Protein AF-A0A6C0FUI4-F1 (afdb_monomer_lite)

Organism: NCBI:txid2704462

InterPro domains:
  IPR002716 PIN domain [PF13638] (135-255)
  IPR029060 PIN-like domain superfamily [SSF88723] (135-255)

Foldseek 3Di:
DDPVVLLVLLVVLLVLLVVLVVVLVVDDQFDQQDQPPPDDPVSNVVSVVCNVVVPTDGDPSSVVSNVSSVVSNVVSCCSNVDDPPDPPPCPPQDPVNVVVVVVVVVVVVVVVVVVVVVPDDQDDCVVPLQAAEEEALVCQLVCLVNLVSCLVRHQYEYEPLSLVVLVVQCPPPVRVVSSVSNVVSVVVCVVVVRYDYFFADPVLCVVLVQDPVDSLSRRLRRQLVVCVVVVTAYEYEDQDPVSVVSNVSSVHHYDYDDD

Structure (mmCIF, N/CA/C/O backbone):
data_AF-A0A6C0FUI4-F1
#
_entry.id   AF-A0A6C0FUI4-F1
#
loop_
_atom_site.group_PDB
_atom_site.id
_atom_site.type_symbol
_atom_site.label_atom_id
_atom_site.label_alt_id
_atom_site.label_comp_id
_atom_site.label_asym_id
_atom_site.label_entity_id
_atom_site.label_seq_id
_atom_site.pdbx_PDB_ins_code
_atom_site.Cartn_x
_atom_site.Cartn_y
_atom_site.Cartn_z
_atom_site.occupancy
_atom_site.B_iso_or_equiv
_atom_site.auth_seq_id
_atom_site.auth_comp_id
_atom_site.auth_asym_id
_atom_site.auth_atom_id
_atom_site.pdbx_PDB_model_num
ATOM 1 N N . MET A 1 1 ? 30.705 20.900 -33.217 1.00 61.59 1 MET A N 1
ATOM 2 C CA . MET A 1 1 ? 30.209 20.271 -34.461 1.00 61.59 1 MET A CA 1
ATOM 3 C C . MET A 1 1 ? 29.232 21.215 -35.165 1.00 61.59 1 MET A C 1
ATOM 5 O O . MET A 1 1 ? 28.241 21.610 -34.552 1.00 61.59 1 MET A O 1
ATOM 9 N N . GLY A 1 2 ? 29.547 21.661 -36.386 1.00 86.62 2 GLY A N 1
ATOM 10 C CA . GLY A 1 2 ? 28.675 22.544 -37.176 1.00 86.62 2 GLY A CA 1
ATOM 11 C C . GLY A 1 2 ? 27.401 21.830 -37.647 1.00 86.62 2 GLY A C 1
ATOM 12 O O . GLY A 1 2 ? 27.387 20.605 -37.758 1.00 86.62 2 GLY A O 1
ATOM 13 N N . LYS A 1 3 ? 26.326 22.584 -37.926 1.00 86.50 3 LYS A N 1
ATOM 14 C CA . LYS A 1 3 ? 25.031 22.041 -38.395 1.00 86.50 3 LYS A CA 1
ATOM 15 C C . LYS A 1 3 ? 25.204 21.151 -39.636 1.00 86.50 3 LYS A C 1
ATOM 17 O O . LYS A 1 3 ? 24.589 20.095 -39.701 1.00 86.50 3 LYS A O 1
ATOM 22 N N . LEU A 1 4 ? 26.095 21.544 -40.549 1.00 89.62 4 LEU A N 1
ATOM 23 C CA . LEU A 1 4 ? 26.442 20.788 -41.757 1.00 89.62 4 LEU A CA 1
ATOM 24 C C . LEU A 1 4 ? 27.072 19.426 -41.442 1.00 89.62 4 LEU A C 1
ATOM 26 O O . LEU A 1 4 ? 26.593 18.417 -41.942 1.00 89.62 4 LEU A O 1
ATOM 30 N N . ILE A 1 5 ? 28.067 19.376 -40.549 1.00 91.44 5 ILE A N 1
ATOM 31 C CA . ILE A 1 5 ? 28.734 18.122 -40.149 1.00 91.44 5 ILE A CA 1
ATOM 32 C C . ILE A 1 5 ? 27.725 17.146 -39.536 1.00 91.44 5 ILE A C 1
ATOM 34 O O . ILE A 1 5 ? 27.749 15.955 -39.822 1.00 91.44 5 ILE A O 1
ATOM 38 N N . ARG A 1 6 ? 26.801 17.655 -38.716 1.00 89.38 6 ARG A N 1
ATOM 39 C CA . ARG A 1 6 ? 25.772 16.831 -38.077 1.00 89.38 6 ARG A CA 1
ATOM 40 C C . ARG A 1 6 ? 24.780 16.254 -39.086 1.00 89.38 6 ARG A C 1
ATOM 42 O O . ARG A 1 6 ? 24.420 15.089 -38.981 1.00 89.38 6 ARG A O 1
ATOM 49 N N . VAL A 1 7 ? 24.329 17.067 -40.042 1.00 91.12 7 VAL A N 1
ATOM 50 C CA . VAL A 1 7 ? 23.434 16.605 -41.112 1.00 91.12 7 VAL A CA 1
ATOM 51 C C . VAL A 1 7 ? 24.148 15.572 -41.982 1.00 91.12 7 VAL A C 1
ATOM 53 O O . VAL A 1 7 ? 23.585 14.510 -42.218 1.00 91.12 7 VAL A O 1
ATOM 56 N N . ALA A 1 8 ? 25.402 15.827 -42.368 1.00 93.44 8 ALA A N 1
ATOM 57 C CA . ALA A 1 8 ? 26.211 14.876 -43.126 1.00 93.44 8 ALA A CA 1
ATOM 58 C C . ALA A 1 8 ? 26.371 13.540 -42.380 1.00 93.44 8 ALA A C 1
ATOM 60 O O . ALA A 1 8 ? 26.095 12.488 -42.947 1.00 93.44 8 ALA A O 1
ATOM 61 N N . L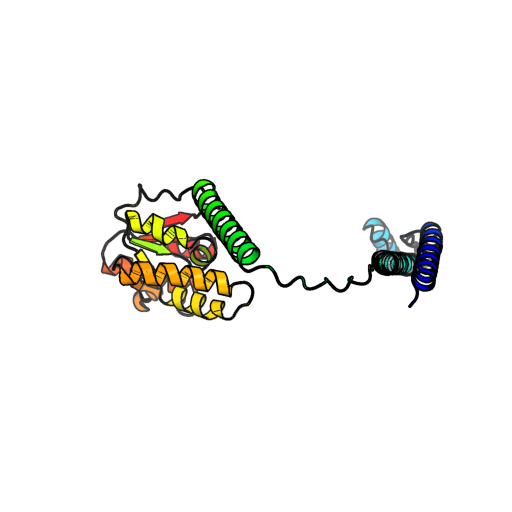EU A 1 9 ? 26.713 13.572 -41.086 1.00 93.88 9 LEU A N 1
ATOM 62 C CA . LEU A 1 9 ? 26.825 12.367 -40.259 1.00 93.88 9 LEU A CA 1
ATOM 63 C C . LEU A 1 9 ? 25.490 11.612 -40.147 1.00 93.88 9 LEU A C 1
ATOM 65 O O . LEU A 1 9 ? 25.457 10.391 -40.283 1.00 93.88 9 LEU A O 1
ATOM 69 N N . GLY A 1 10 ? 24.384 12.331 -39.936 1.00 91.88 10 GLY A N 1
ATOM 70 C CA . GLY A 1 10 ? 23.047 11.739 -39.875 1.00 91.88 10 GLY A CA 1
ATOM 71 C C . GLY A 1 10 ? 22.654 11.035 -41.177 1.00 91.88 10 GLY A C 1
ATOM 72 O O . GLY A 1 10 ? 22.111 9.931 -41.127 1.00 91.88 10 GLY A O 1
ATOM 73 N N . LEU A 1 11 ? 22.979 11.632 -42.329 1.00 94.38 11 LEU A N 1
ATOM 74 C CA . LEU A 1 11 ? 22.738 11.043 -43.650 1.00 94.38 11 LEU A CA 1
ATOM 75 C C . LEU A 1 11 ? 23.612 9.810 -43.909 1.00 94.38 11 LEU A C 1
ATOM 77 O O . LEU A 1 11 ? 23.109 8.820 -44.430 1.00 94.38 11 LEU A O 1
ATOM 81 N N . VAL A 1 12 ? 24.884 9.824 -43.495 1.00 96.19 12 VAL A N 1
ATOM 82 C CA . VAL A 1 12 ? 25.773 8.651 -43.602 1.00 96.19 12 VAL A CA 1
ATOM 83 C C . VAL A 1 12 ? 25.235 7.474 -42.784 1.00 96.19 12 VAL A C 1
ATOM 85 O O . VAL A 1 12 ? 25.187 6.349 -43.278 1.00 96.19 12 VAL A O 1
ATOM 88 N N . LEU A 1 13 ? 24.769 7.724 -41.556 1.00 93.38 13 LEU A N 1
ATOM 89 C CA . LEU A 1 13 ? 24.158 6.690 -40.714 1.00 93.38 13 LEU A CA 1
ATOM 90 C C . LEU A 1 13 ? 22.846 6.160 -41.307 1.00 93.38 13 LEU A C 1
ATOM 92 O O . LEU A 1 13 ? 22.592 4.957 -41.264 1.00 93.38 13 LEU A O 1
ATOM 96 N N . LEU A 1 14 ? 22.035 7.040 -41.902 1.00 92.25 14 LEU A N 1
ATOM 97 C CA . LEU A 1 14 ? 20.801 6.646 -42.580 1.00 92.25 14 LEU A CA 1
ATOM 98 C C . LEU A 1 14 ? 21.092 5.767 -43.805 1.00 92.25 14 LEU A C 1
ATOM 100 O O . LEU A 1 14 ? 20.434 4.748 -44.005 1.00 92.25 14 LEU A O 1
ATOM 104 N N . TYR A 1 15 ? 22.117 6.116 -44.585 1.00 95.19 15 TYR A N 1
ATOM 105 C CA . TYR A 1 15 ? 22.582 5.307 -45.708 1.00 95.19 15 TYR A CA 1
ATOM 106 C C . TYR A 1 15 ? 23.078 3.929 -45.245 1.00 95.19 15 TYR A C 1
ATOM 108 O O . TYR A 1 15 ? 22.672 2.907 -45.795 1.00 95.19 15 TYR A O 1
ATOM 116 N N . ALA A 1 16 ? 23.886 3.877 -44.180 1.00 91.94 16 ALA A N 1
ATOM 117 C CA . ALA A 1 16 ? 24.350 2.618 -43.598 1.00 91.94 16 ALA A CA 1
ATOM 118 C C . ALA A 1 16 ? 23.188 1.739 -43.097 1.00 91.94 16 ALA A C 1
ATOM 120 O O . ALA A 1 16 ? 23.212 0.521 -43.294 1.00 91.94 16 ALA A O 1
ATOM 121 N N . CYS A 1 17 ? 22.158 2.345 -42.496 1.00 93.38 17 CYS A N 1
ATOM 122 C CA . CYS A 1 17 ? 20.920 1.662 -42.122 1.00 93.38 17 CYS A CA 1
ATOM 123 C C . CYS A 1 17 ? 20.241 1.032 -43.349 1.00 93.38 17 CYS A C 1
ATOM 125 O O . CYS A 1 17 ? 20.005 -0.177 -43.361 1.00 93.38 17 CYS A O 1
ATOM 127 N N . ALA A 1 18 ? 20.016 1.816 -44.409 1.00 94.19 18 ALA A N 1
ATOM 128 C CA . ALA A 1 18 ? 19.358 1.350 -45.629 1.00 94.19 18 ALA A CA 1
ATOM 129 C C . ALA A 1 18 ? 20.120 0.200 -46.313 1.00 94.19 18 ALA A C 1
ATOM 131 O O . ALA A 1 18 ? 19.515 -0.803 -46.689 1.00 94.19 18 ALA A O 1
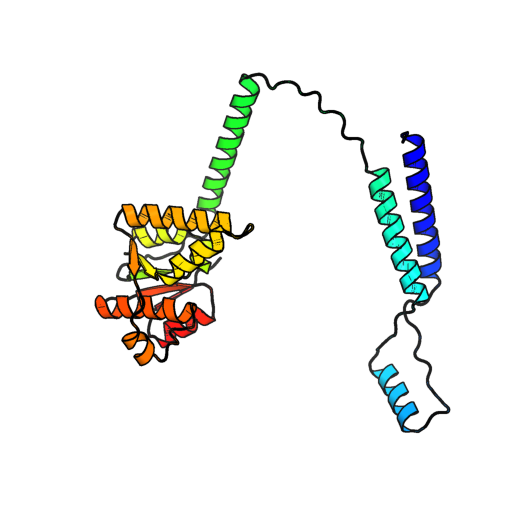ATOM 132 N N . VAL A 1 19 ? 21.450 0.296 -46.421 1.00 95.69 19 VAL A N 1
ATOM 133 C CA . VAL A 1 19 ? 22.281 -0.762 -47.021 1.00 95.69 19 VAL A CA 1
ATOM 134 C C . VAL A 1 19 ? 22.196 -2.062 -46.219 1.00 95.69 19 VAL A C 1
ATOM 136 O O . VAL A 1 19 ? 22.018 -3.130 -46.804 1.00 95.69 19 VAL A O 1
ATOM 139 N N . ASN A 1 20 ? 22.288 -1.999 -44.886 1.00 91.00 20 ASN A N 1
ATOM 140 C CA . ASN A 1 20 ? 22.200 -3.202 -44.052 1.00 91.00 20 ASN A CA 1
ATOM 141 C C . ASN A 1 20 ? 20.787 -3.799 -44.043 1.00 91.00 20 ASN A C 1
ATOM 143 O O . ASN A 1 20 ? 20.658 -5.021 -44.056 1.00 91.00 20 ASN A O 1
ATOM 147 N N . ALA A 1 21 ? 19.742 -2.969 -44.098 1.00 91.00 21 ALA A N 1
ATOM 148 C CA . ALA A 1 21 ? 18.363 -3.431 -44.230 1.00 91.00 21 ALA A CA 1
ATOM 149 C C . ALA A 1 21 ? 18.131 -4.153 -45.569 1.00 91.00 21 ALA A C 1
ATOM 151 O O . ALA A 1 21 ? 17.574 -5.249 -45.586 1.00 91.00 21 ALA A O 1
ATOM 152 N N . LEU A 1 22 ? 18.630 -3.599 -46.681 1.00 94.25 22 LEU A N 1
ATOM 153 C CA . LEU A 1 22 ? 18.564 -4.245 -47.998 1.00 94.25 22 LEU A CA 1
ATOM 154 C C . LEU A 1 22 ? 19.359 -5.556 -48.042 1.00 94.25 22 LEU A C 1
ATOM 156 O O . LEU A 1 22 ? 18.917 -6.522 -48.660 1.00 94.25 22 LEU A O 1
ATOM 160 N N . GLN A 1 23 ? 20.520 -5.617 -47.385 1.00 92.94 23 GLN A N 1
ATOM 161 C CA . GLN A 1 23 ? 21.293 -6.857 -47.266 1.00 92.94 23 GLN A CA 1
ATOM 162 C C . GLN A 1 23 ? 20.567 -7.904 -46.414 1.00 92.94 23 GLN A C 1
ATOM 164 O O . GLN A 1 23 ? 20.552 -9.071 -46.791 1.00 92.94 23 GLN A O 1
ATOM 169 N N . ALA A 1 24 ? 19.934 -7.501 -45.310 1.00 91.00 24 ALA A N 1
ATOM 170 C CA . ALA A 1 24 ? 19.120 -8.396 -44.492 1.00 91.00 24 ALA A CA 1
ATOM 171 C C . ALA A 1 24 ? 17.905 -8.920 -45.272 1.00 91.00 24 ALA A C 1
ATOM 173 O O . ALA A 1 24 ? 17.623 -10.109 -45.211 1.00 91.00 24 ALA A O 1
ATOM 174 N N . ALA A 1 25 ? 17.240 -8.079 -46.070 1.00 91.12 25 ALA A N 1
ATOM 175 C CA . ALA A 1 25 ? 16.086 -8.478 -46.880 1.00 91.12 25 ALA A CA 1
ATOM 176 C C . ALA A 1 25 ? 16.414 -9.544 -47.944 1.00 91.12 25 ALA A C 1
ATOM 178 O O . ALA A 1 25 ? 15.532 -10.291 -48.358 1.00 91.12 25 ALA A O 1
ATOM 179 N N . LYS A 1 26 ? 17.680 -9.638 -48.374 1.00 93.56 26 LYS A N 1
ATOM 180 C CA . LYS A 1 26 ? 18.157 -10.690 -49.289 1.00 93.56 26 LYS A CA 1
ATOM 181 C C . LYS A 1 26 ? 18.450 -12.020 -48.588 1.00 93.56 26 LYS A C 1
ATOM 183 O O . LYS A 1 26 ? 18.675 -13.019 -49.263 1.00 93.56 26 LYS A O 1
ATOM 188 N N . LEU A 1 27 ? 18.489 -12.042 -47.257 1.00 91.44 27 LEU A N 1
ATOM 189 C CA . LEU A 1 27 ? 18.765 -13.236 -46.466 1.00 91.44 27 LEU A CA 1
ATOM 190 C C . LEU A 1 27 ? 17.451 -13.830 -45.957 1.00 91.44 27 LEU A C 1
ATOM 192 O O . LEU A 1 27 ? 16.573 -13.113 -45.481 1.00 91.44 27 LEU A O 1
ATOM 196 N N . LYS A 1 28 ? 17.329 -15.159 -46.000 1.00 89.00 28 LYS A N 1
ATOM 197 C CA . LYS A 1 28 ? 16.219 -15.840 -45.328 1.00 89.00 28 LYS A CA 1
ATOM 198 C C . LYS A 1 28 ? 16.373 -15.638 -43.810 1.00 89.00 28 LYS A C 1
ATOM 200 O O . LYS A 1 28 ? 17.457 -15.919 -43.291 1.00 89.00 28 LYS A O 1
ATOM 205 N N . PRO A 1 29 ? 15.331 -15.178 -43.090 1.00 85.56 29 PRO A N 1
ATOM 206 C CA . PRO A 1 29 ? 15.409 -14.922 -41.646 1.00 85.56 29 PRO A CA 1
ATOM 207 C C . PRO A 1 29 ? 15.639 -16.200 -40.833 1.00 85.56 29 PRO A C 1
ATOM 209 O O . PRO A 1 29 ? 16.190 -16.167 -39.733 1.00 85.56 29 PRO A O 1
ATOM 212 N N . PHE A 1 30 ? 15.263 -17.331 -41.415 1.00 86.75 30 PHE A N 1
ATOM 213 C CA . PHE A 1 30 ? 15.364 -18.651 -40.832 1.00 86.75 30 PHE A CA 1
ATOM 214 C C . PHE A 1 30 ? 16.143 -19.564 -41.767 1.00 86.75 30 PHE A C 1
ATOM 216 O O . PHE A 1 30 ? 15.957 -19.501 -42.986 1.00 86.75 30 PHE A O 1
ATOM 223 N N . LEU A 1 31 ? 17.002 -20.399 -41.191 1.00 82.75 31 LEU A N 1
ATOM 224 C CA . LEU A 1 31 ? 17.627 -21.494 -41.918 1.00 82.75 31 LEU A CA 1
ATOM 225 C C . LEU A 1 31 ? 16.589 -22.604 -42.109 1.00 82.75 31 LEU A C 1
ATOM 227 O O . LEU A 1 31 ? 15.793 -22.890 -41.209 1.00 82.75 31 LEU A O 1
ATOM 231 N N . GLU A 1 32 ? 16.567 -23.192 -43.301 1.00 80.62 32 GLU A N 1
ATOM 232 C CA . GLU A 1 32 ? 15.798 -24.409 -43.533 1.00 80.62 32 GLU A CA 1
ATOM 233 C C . GLU A 1 32 ? 16.557 -25.557 -42.861 1.00 80.62 32 GLU A C 1
ATOM 235 O O . GLU A 1 32 ? 17.766 -25.674 -43.068 1.00 80.62 32 GLU A O 1
ATOM 240 N N . PRO A 1 33 ? 15.904 -26.352 -41.998 1.00 72.56 33 PRO A N 1
ATOM 241 C CA . PRO A 1 33 ? 16.575 -27.471 -41.358 1.00 72.56 33 PRO A CA 1
ATOM 242 C C . PRO A 1 33 ? 16.997 -28.478 -42.432 1.00 72.56 33 PRO A C 1
ATOM 244 O O . PRO A 1 33 ? 16.153 -28.991 -43.167 1.00 72.56 33 PRO A O 1
ATOM 247 N N . GLU A 1 34 ? 18.296 -28.756 -42.527 1.00 74.88 34 GLU A N 1
ATOM 248 C CA . GLU A 1 34 ? 18.805 -29.804 -43.408 1.00 74.88 34 GLU A CA 1
ATOM 249 C C . GLU A 1 34 ? 18.396 -31.173 -42.857 1.00 74.88 34 GLU A C 1
ATOM 251 O O . GLU A 1 34 ? 18.627 -31.502 -41.689 1.00 74.88 34 GLU A O 1
ATOM 256 N N . LEU A 1 35 ? 17.750 -31.973 -43.705 1.00 73.31 35 LEU A N 1
ATOM 257 C CA . LEU A 1 35 ? 17.454 -33.364 -43.395 1.00 73.31 35 LEU A CA 1
ATOM 258 C C . LEU A 1 35 ? 18.754 -34.153 -43.508 1.00 73.31 35 LEU A C 1
ATOM 260 O O . LEU A 1 35 ? 19.316 -34.290 -44.592 1.00 73.31 35 LEU A O 1
ATOM 264 N N . VAL A 1 36 ? 19.227 -34.682 -42.383 1.00 80.00 36 VAL A N 1
ATOM 265 C CA . VAL A 1 36 ? 20.398 -35.559 -42.367 1.00 80.00 36 VAL A CA 1
ATOM 266 C C . VAL A 1 36 ? 19.981 -36.895 -42.977 1.00 80.00 36 VAL A C 1
ATOM 268 O O . VAL A 1 36 ? 19.265 -37.669 -42.344 1.00 80.00 36 VAL A O 1
ATOM 271 N N . THR A 1 37 ? 20.396 -37.169 -44.214 1.00 78.25 37 THR A N 1
ATOM 272 C CA . THR A 1 37 ? 20.036 -38.407 -44.930 1.00 78.25 37 THR A CA 1
ATOM 273 C C . THR A 1 37 ? 20.976 -39.570 -44.648 1.00 78.25 37 THR A C 1
ATOM 275 O O . THR A 1 37 ? 20.562 -40.711 -44.824 1.00 78.25 37 THR A O 1
ATOM 278 N N . ASP A 1 38 ? 22.184 -39.308 -44.143 1.00 85.38 38 ASP A N 1
ATOM 279 C CA . ASP A 1 38 ? 23.256 -40.314 -44.041 1.00 85.38 38 ASP A CA 1
ATOM 280 C C . ASP A 1 38 ? 23.596 -40.721 -42.593 1.00 85.38 38 ASP A C 1
ATOM 282 O O . ASP A 1 38 ? 24.509 -41.506 -42.359 1.00 85.38 38 ASP A O 1
ATOM 286 N N . GLY A 1 39 ? 22.827 -40.244 -41.608 1.00 82.38 39 GLY A N 1
ATOM 287 C CA . GLY A 1 39 ? 23.026 -40.548 -40.183 1.00 82.38 39 GLY A CA 1
ATOM 288 C C . GLY A 1 39 ? 22.387 -41.861 -39.717 1.00 82.38 39 GLY A C 1
ATOM 289 O O . GLY A 1 39 ? 21.679 -42.540 -40.469 1.00 82.38 39 GLY A O 1
ATOM 290 N N . SER A 1 40 ? 22.591 -42.197 -38.443 1.00 88.56 40 SER A N 1
ATOM 291 C CA . SER A 1 40 ? 21.897 -43.297 -37.757 1.00 88.56 40 SER A CA 1
ATOM 292 C C . SER A 1 40 ? 20.376 -43.073 -37.710 1.00 88.56 40 SER A C 1
ATOM 294 O O . SER A 1 40 ? 19.895 -41.943 -37.807 1.00 88.56 40 SER A O 1
ATOM 296 N N . ILE A 1 41 ? 19.586 -44.139 -37.527 1.00 85.00 41 ILE A N 1
ATOM 297 C CA . ILE A 1 41 ? 18.108 -44.058 -37.470 1.00 85.00 41 ILE A CA 1
ATOM 298 C C . ILE A 1 41 ? 17.641 -43.024 -36.431 1.00 85.00 41 ILE A C 1
ATOM 300 O O . ILE A 1 41 ? 16.715 -42.257 -36.697 1.00 85.00 41 ILE A O 1
ATOM 304 N N . MET A 1 42 ? 18.319 -42.951 -35.281 1.00 78.56 42 MET A N 1
ATOM 305 C CA . MET A 1 42 ? 18.012 -41.978 -34.229 1.00 78.56 42 MET A CA 1
ATOM 306 C C . MET A 1 42 ? 18.337 -40.537 -34.638 1.00 78.56 42 MET A C 1
ATOM 308 O O . MET A 1 42 ? 17.565 -39.631 -34.324 1.00 78.56 42 MET A O 1
ATOM 312 N N . GLU A 1 43 ? 19.421 -40.297 -35.376 1.00 82.75 43 GLU A N 1
ATOM 313 C CA . GLU A 1 43 ? 19.753 -38.960 -35.892 1.00 82.75 43 GLU A CA 1
ATOM 314 C C . GLU A 1 43 ? 18.756 -38.505 -36.961 1.00 82.75 43 GLU A C 1
ATOM 316 O O . GLU A 1 43 ? 18.283 -37.366 -36.917 1.00 82.75 43 GLU A O 1
ATOM 321 N N . ARG A 1 44 ? 18.348 -39.413 -37.860 1.00 82.31 44 ARG A N 1
ATOM 322 C CA . ARG A 1 44 ? 17.301 -39.140 -38.858 1.00 82.31 44 ARG A CA 1
ATOM 323 C C . ARG A 1 44 ? 15.969 -38.819 -38.182 1.00 82.31 44 ARG A C 1
ATOM 325 O O . ARG A 1 44 ? 15.372 -37.791 -38.494 1.00 82.31 44 ARG A O 1
ATOM 332 N N . ALA A 1 45 ? 15.550 -39.623 -37.202 1.00 80.12 45 ALA A N 1
ATOM 333 C CA . ALA A 1 45 ? 14.326 -39.390 -36.434 1.00 80.12 45 ALA A CA 1
ATOM 334 C C . ALA A 1 45 ? 14.362 -38.058 -35.663 1.00 80.12 45 ALA A C 1
ATOM 336 O O . ALA A 1 45 ? 13.390 -37.303 -35.676 1.00 80.12 45 ALA A O 1
ATOM 337 N N . THR A 1 46 ? 15.505 -37.720 -35.059 1.00 79.62 46 THR A N 1
ATOM 338 C CA . THR A 1 46 ? 15.678 -36.460 -34.324 1.00 79.62 46 THR A CA 1
ATOM 339 C C . THR A 1 46 ? 15.654 -35.248 -35.266 1.00 79.62 46 THR A C 1
ATOM 341 O O . THR A 1 46 ? 15.041 -34.231 -34.935 1.00 79.62 46 THR A O 1
ATOM 344 N N . SER A 1 47 ? 16.269 -35.341 -36.453 1.00 78.69 47 SER A N 1
ATOM 345 C CA . SER A 1 47 ? 16.210 -34.282 -37.473 1.00 78.69 47 SER A CA 1
ATOM 346 C C . SER A 1 47 ? 14.787 -34.073 -38.007 1.00 78.69 47 SER A C 1
ATOM 348 O O . SER A 1 47 ? 14.321 -32.935 -38.069 1.00 78.69 47 SER A O 1
ATOM 350 N N . ALA A 1 48 ? 14.045 -35.157 -38.269 1.00 78.44 48 ALA A N 1
ATOM 351 C CA . ALA A 1 48 ? 12.648 -35.106 -38.703 1.00 78.44 48 ALA A CA 1
ATOM 352 C C . ALA A 1 48 ? 11.729 -34.503 -37.626 1.00 78.44 48 ALA A C 1
ATOM 354 O O . ALA A 1 48 ? 10.901 -33.646 -37.931 1.00 78.44 48 ALA A O 1
ATOM 355 N N . MET A 1 49 ? 11.927 -34.862 -36.351 1.00 74.19 49 MET A N 1
ATOM 356 C CA . MET A 1 49 ? 11.209 -34.242 -35.231 1.00 74.19 49 MET A CA 1
ATOM 357 C C . MET A 1 49 ? 11.531 -32.750 -35.081 1.00 74.19 49 MET A C 1
ATOM 359 O O . MET A 1 49 ? 10.624 -31.961 -34.823 1.00 74.19 49 MET A O 1
ATOM 363 N N . LYS A 1 50 ? 12.788 -32.323 -35.273 1.00 72.44 50 LYS A N 1
ATOM 364 C CA . LYS A 1 50 ? 13.152 -30.891 -35.253 1.00 72.44 50 LYS A CA 1
ATOM 365 C C . LYS A 1 50 ? 12.453 -30.104 -36.366 1.00 72.44 50 LYS A C 1
ATOM 367 O O . LYS A 1 50 ? 12.004 -28.986 -36.114 1.00 72.44 50 LYS A O 1
ATOM 372 N N . VAL A 1 51 ? 12.314 -30.699 -37.553 1.00 74.25 51 VAL A N 1
ATOM 373 C CA . VAL A 1 51 ? 11.544 -30.129 -38.672 1.00 74.25 51 VAL A CA 1
ATOM 374 C C . VAL A 1 51 ? 10.055 -30.032 -38.306 1.00 74.25 51 VAL A C 1
ATOM 376 O O . VAL A 1 51 ? 9.440 -28.987 -38.513 1.00 74.25 51 VAL A O 1
ATOM 379 N N . GLN A 1 52 ? 9.489 -31.079 -37.694 1.00 68.06 52 GLN A N 1
ATOM 380 C CA . GLN A 1 52 ? 8.072 -31.150 -37.315 1.00 68.06 52 GLN A CA 1
ATOM 381 C C . GLN A 1 52 ? 7.701 -30.201 -36.160 1.00 68.06 52 GLN A C 1
ATOM 383 O O . GLN A 1 52 ? 6.607 -29.643 -36.143 1.00 68.06 52 GLN A O 1
ATOM 388 N N . LEU A 1 53 ? 8.626 -29.961 -35.224 1.00 68.25 53 LEU A N 1
ATOM 389 C CA . LEU A 1 53 ? 8.462 -29.027 -34.102 1.00 68.25 53 LEU A CA 1
ATOM 390 C C . LEU A 1 53 ? 8.598 -27.550 -34.507 1.00 68.25 53 LEU A C 1
ATOM 392 O O . LEU A 1 53 ? 8.485 -26.670 -33.654 1.00 68.25 53 LEU A O 1
ATOM 396 N N . GLY A 1 54 ? 8.870 -27.251 -35.783 1.00 63.19 54 GLY A N 1
ATOM 397 C CA . GLY A 1 54 ? 8.913 -25.880 -36.294 1.00 63.19 54 GLY A CA 1
ATOM 398 C C . GLY A 1 54 ? 10.001 -25.000 -35.668 1.00 63.19 54 GLY A C 1
ATOM 399 O O . GLY A 1 54 ? 9.942 -23.775 -35.802 1.00 63.19 54 GLY A O 1
ATOM 400 N N . ARG A 1 55 ? 11.004 -25.588 -34.994 1.00 58.34 55 ARG A N 1
ATOM 401 C CA . ARG A 1 55 ? 12.152 -24.847 -34.453 1.00 58.34 55 ARG A CA 1
ATOM 402 C C . ARG A 1 55 ? 13.048 -24.407 -35.603 1.00 58.34 55 ARG A C 1
ATOM 404 O O . ARG A 1 55 ? 13.993 -25.087 -35.985 1.00 58.34 55 ARG A O 1
ATOM 411 N N . LYS A 1 56 ? 12.723 -23.248 -36.158 1.00 70.25 56 LYS A N 1
ATOM 412 C CA . LYS A 1 56 ? 13.538 -22.569 -37.154 1.00 70.25 56 LYS A CA 1
ATOM 413 C C . LYS A 1 56 ? 14.690 -21.861 -36.454 1.00 70.25 56 LYS A C 1
ATOM 415 O O . LYS A 1 56 ? 14.471 -20.904 -35.711 1.00 70.25 56 LYS A O 1
ATOM 420 N N . GLU A 1 57 ? 15.912 -22.326 -36.682 1.00 79.44 57 GLU A N 1
ATOM 421 C CA . GLU A 1 57 ? 17.095 -21.608 -36.221 1.00 79.44 57 GLU A CA 1
ATOM 422 C C . GLU A 1 57 ? 17.226 -20.293 -36.994 1.00 79.44 57 GLU A C 1
ATOM 424 O O . GLU A 1 57 ? 17.048 -20.223 -38.216 1.00 79.44 57 GLU A O 1
ATOM 429 N N . MET A 1 58 ? 17.474 -19.213 -36.256 1.00 81.19 58 MET A N 1
ATOM 430 C CA . MET A 1 58 ? 17.604 -17.884 -36.837 1.00 81.19 58 MET A CA 1
ATOM 431 C C . MET A 1 58 ? 18.893 -17.811 -37.650 1.00 81.19 58 MET A C 1
ATOM 433 O O . MET A 1 58 ? 19.963 -18.188 -37.169 1.00 81.19 58 MET A O 1
ATOM 437 N N . ASN A 1 59 ? 18.819 -17.270 -38.862 1.00 89.62 59 ASN A N 1
ATOM 438 C CA . ASN A 1 59 ? 20.013 -17.068 -39.667 1.00 89.62 59 ASN A CA 1
ATOM 439 C C . ASN A 1 59 ? 20.898 -15.989 -39.014 1.00 89.62 59 ASN A C 1
ATOM 441 O O . ASN A 1 59 ? 20.556 -14.804 -38.992 1.00 89.62 59 ASN A O 1
ATOM 445 N N . GLY A 1 60 ? 22.061 -16.390 -38.494 1.00 88.06 60 GLY A N 1
ATOM 446 C CA . GLY A 1 60 ? 22.975 -15.484 -37.795 1.00 88.06 60 GLY A CA 1
ATOM 447 C C . GLY A 1 60 ? 23.459 -14.308 -38.654 1.00 88.06 60 GLY A C 1
ATOM 448 O O . GLY A 1 60 ? 23.700 -13.220 -38.125 1.00 88.06 60 GLY A O 1
ATOM 449 N N . ALA A 1 61 ? 23.559 -14.479 -39.977 1.00 90.19 61 ALA A N 1
ATOM 450 C CA . ALA A 1 61 ? 23.917 -13.397 -40.893 1.00 90.19 61 ALA A CA 1
ATOM 451 C C . ALA A 1 61 ? 22.769 -12.387 -41.053 1.00 90.19 61 ALA A C 1
ATOM 453 O O . ALA A 1 61 ? 23.013 -11.178 -41.012 1.00 90.19 61 ALA A O 1
ATOM 454 N N . PHE A 1 62 ? 21.526 -12.874 -41.163 1.00 92.00 62 PHE A N 1
ATOM 455 C CA . PHE A 1 62 ? 20.330 -12.026 -41.175 1.00 92.00 62 PHE A CA 1
ATOM 456 C C . PHE A 1 62 ? 20.244 -11.204 -39.887 1.00 92.00 62 PHE A C 1
ATOM 458 O O . PHE A 1 62 ? 20.147 -9.978 -39.936 1.00 92.00 62 PHE A O 1
ATOM 465 N N . PHE A 1 63 ? 20.367 -11.869 -38.736 1.00 89.50 63 PHE A N 1
ATOM 466 C CA . PHE A 1 63 ? 20.234 -11.241 -37.424 1.00 89.50 63 PHE A CA 1
ATOM 467 C C . PHE A 1 63 ? 21.266 -10.130 -37.198 1.00 89.50 63 PHE A C 1
ATOM 469 O O . PHE A 1 63 ? 20.908 -9.019 -36.806 1.00 89.50 63 PHE A O 1
ATOM 476 N N . LYS A 1 64 ? 22.542 -10.385 -37.527 1.00 91.88 64 LYS A N 1
ATOM 477 C CA . LYS A 1 64 ? 23.603 -9.369 -37.443 1.00 91.88 64 LYS A CA 1
ATOM 478 C C . LYS A 1 64 ? 23.260 -8.138 -38.285 1.00 91.88 64 LYS A C 1
ATOM 480 O O . LYS A 1 64 ? 23.327 -7.018 -37.783 1.00 91.88 64 LYS A O 1
ATOM 485 N N . LYS A 1 65 ? 22.864 -8.328 -39.548 1.00 91.31 65 LYS A N 1
ATOM 486 C CA . LYS A 1 65 ? 22.531 -7.222 -40.462 1.00 91.31 65 LYS A CA 1
ATOM 487 C C . LYS A 1 65 ? 21.296 -6.442 -40.008 1.00 91.31 65 LYS A C 1
ATOM 489 O O . LYS A 1 65 ? 21.317 -5.213 -40.053 1.00 91.31 65 LYS A O 1
ATOM 494 N N . ALA A 1 66 ? 20.275 -7.134 -39.504 1.00 89.12 66 ALA A N 1
ATOM 495 C CA . ALA A 1 66 ? 19.071 -6.517 -38.959 1.00 89.12 66 ALA A CA 1
ATOM 496 C C . ALA A 1 66 ? 19.377 -5.642 -37.731 1.00 89.12 66 ALA A C 1
ATOM 498 O O . ALA A 1 66 ? 18.957 -4.486 -37.684 1.00 89.12 66 ALA A O 1
ATOM 499 N N . ILE A 1 67 ? 20.173 -6.139 -36.777 1.00 92.75 67 ILE A N 1
ATOM 500 C CA . ILE A 1 67 ? 20.577 -5.362 -35.593 1.00 92.75 67 ILE A CA 1
ATOM 501 C C . ILE A 1 67 ? 21.356 -4.109 -35.990 1.00 92.75 67 ILE A C 1
ATOM 503 O O . ILE A 1 67 ? 21.045 -3.015 -35.516 1.00 92.75 67 ILE A O 1
ATOM 507 N N . PHE A 1 68 ? 22.349 -4.245 -36.873 1.00 90.69 68 PHE A N 1
ATOM 508 C CA . PHE A 1 68 ? 23.135 -3.096 -37.323 1.00 90.69 68 PHE A CA 1
ATOM 509 C C . PHE A 1 68 ? 22.264 -2.029 -37.995 1.00 90.69 68 PHE A C 1
ATOM 511 O O . PHE A 1 68 ? 22.473 -0.840 -37.749 1.00 90.69 68 PHE A O 1
ATOM 518 N N . ALA A 1 69 ? 21.269 -2.434 -38.791 1.00 90.75 69 ALA A N 1
ATOM 519 C CA . ALA A 1 69 ? 20.325 -1.502 -39.401 1.00 90.75 69 ALA A CA 1
ATOM 520 C C . ALA A 1 69 ? 19.516 -0.732 -38.341 1.00 90.75 69 ALA A C 1
ATOM 522 O O . ALA A 1 69 ? 19.453 0.496 -38.391 1.00 90.75 69 ALA A O 1
ATOM 523 N N . VAL A 1 70 ? 18.973 -1.425 -37.332 1.00 92.62 70 VAL A N 1
ATOM 524 C CA . VAL A 1 70 ? 18.200 -0.796 -36.244 1.00 92.62 70 VAL A CA 1
ATOM 525 C C . VAL A 1 70 ? 19.046 0.211 -35.460 1.00 92.62 70 VAL A C 1
ATOM 527 O O . VAL A 1 70 ? 18.618 1.349 -35.255 1.00 92.62 70 VAL A O 1
ATOM 530 N N . ILE A 1 71 ? 20.267 -0.170 -35.069 1.00 93.12 71 ILE A N 1
ATOM 531 C CA . ILE A 1 71 ? 21.175 0.706 -34.312 1.00 93.12 71 ILE A CA 1
ATOM 532 C C . ILE A 1 71 ? 21.543 1.947 -35.135 1.00 93.12 71 ILE A C 1
ATOM 534 O O . ILE A 1 71 ? 21.463 3.069 -34.630 1.00 93.12 71 ILE A O 1
ATOM 538 N N . ALA A 1 72 ? 21.905 1.769 -36.409 1.00 90.31 72 ALA A N 1
ATOM 539 C CA . ALA A 1 72 ? 22.249 2.879 -37.295 1.00 90.31 72 ALA A CA 1
ATOM 540 C C . ALA A 1 72 ? 21.060 3.833 -37.515 1.00 90.31 72 ALA A C 1
ATOM 542 O O . ALA A 1 72 ? 21.238 5.054 -37.500 1.00 90.31 72 ALA A O 1
ATOM 543 N N . GLY A 1 73 ? 19.843 3.295 -37.653 1.00 90.81 73 GLY A N 1
ATOM 544 C CA . GLY A 1 73 ? 18.612 4.079 -37.768 1.00 90.81 73 GLY A CA 1
ATOM 545 C C . GLY A 1 73 ? 18.326 4.920 -36.521 1.00 90.81 73 GLY A C 1
ATOM 546 O O . GLY A 1 73 ? 18.110 6.129 -36.627 1.00 90.81 73 GLY A O 1
ATOM 547 N N . ALA A 1 74 ? 18.405 4.314 -35.333 1.00 92.50 74 ALA A N 1
ATOM 548 C CA . ALA A 1 74 ? 18.221 5.024 -34.067 1.00 92.50 74 ALA A CA 1
ATOM 549 C C . ALA A 1 74 ? 19.276 6.128 -33.870 1.00 92.50 74 ALA A C 1
ATOM 551 O O . ALA A 1 74 ? 18.938 7.263 -33.522 1.00 92.50 74 ALA A O 1
ATOM 552 N N . ALA A 1 75 ? 20.546 5.833 -34.164 1.00 91.56 75 ALA A N 1
ATOM 553 C CA . ALA A 1 75 ? 21.628 6.810 -34.087 1.00 91.56 75 ALA A CA 1
ATOM 554 C C . ALA A 1 75 ? 21.416 7.987 -35.056 1.00 91.56 75 ALA A C 1
ATOM 556 O O . ALA A 1 75 ? 21.603 9.143 -34.670 1.00 91.56 75 ALA A O 1
ATOM 557 N N . SER A 1 76 ? 20.967 7.720 -36.289 1.00 92.56 76 SER A N 1
ATOM 558 C CA . SER A 1 76 ? 20.632 8.766 -37.264 1.00 92.56 76 SER A CA 1
ATOM 559 C C . SER A 1 76 ? 19.524 9.690 -36.744 1.00 92.56 76 SER A C 1
ATOM 561 O O . SER A 1 76 ? 19.684 10.915 -36.762 1.00 92.56 76 SER A O 1
ATOM 563 N N . LEU A 1 77 ? 18.443 9.128 -36.188 1.00 91.50 77 LEU A N 1
ATOM 564 C CA . LEU A 1 77 ? 17.345 9.905 -35.604 1.00 91.50 77 LEU A CA 1
ATOM 565 C C . LEU A 1 77 ? 17.821 10.802 -34.461 1.00 91.50 77 LEU A C 1
ATOM 567 O O . LEU A 1 77 ? 17.456 11.977 -34.418 1.00 91.50 77 LEU A O 1
ATOM 571 N N . ILE A 1 78 ? 18.668 10.295 -33.564 1.00 91.25 78 ILE A N 1
ATOM 572 C CA . ILE A 1 78 ? 19.236 11.084 -32.461 1.00 91.25 78 ILE A CA 1
ATOM 573 C C . ILE A 1 78 ? 20.078 12.239 -33.013 1.00 91.25 78 ILE A C 1
ATOM 575 O O . ILE A 1 78 ? 19.873 13.392 -32.637 1.00 91.25 78 ILE A O 1
ATOM 579 N N . VAL A 1 79 ? 20.985 11.966 -33.953 1.00 91.50 79 VAL A N 1
ATOM 580 C CA . VAL A 1 79 ? 21.876 12.981 -34.540 1.00 91.50 79 VAL A CA 1
ATOM 581 C C . VAL A 1 79 ? 21.088 14.062 -35.292 1.00 91.50 79 VAL A C 1
ATOM 583 O O . VAL A 1 79 ? 21.401 15.252 -35.179 1.00 91.50 79 VAL A O 1
ATOM 586 N N . LEU A 1 80 ? 20.042 13.686 -36.032 1.00 88.25 80 LEU A N 1
ATOM 587 C CA . LEU A 1 80 ? 19.211 14.626 -36.788 1.00 88.25 80 LEU A CA 1
ATOM 588 C C . LEU A 1 80 ? 18.273 15.438 -35.880 1.00 88.25 80 LEU A C 1
ATOM 590 O O . LEU A 1 80 ? 18.130 16.650 -36.084 1.00 88.25 80 LEU A O 1
ATOM 594 N N . SER A 1 81 ? 17.695 14.803 -34.854 1.00 87.38 81 SER A N 1
ATOM 595 C CA . SER A 1 81 ? 16.766 15.430 -33.901 1.00 87.38 81 SER A CA 1
ATOM 596 C C . SER A 1 81 ? 17.455 16.274 -32.830 1.00 87.38 81 SER A C 1
ATOM 598 O O . SER A 1 81 ? 16.811 17.157 -32.259 1.00 87.38 81 SER A O 1
ATOM 600 N N . TYR A 1 82 ? 18.758 16.075 -32.594 1.00 84.69 82 TYR A N 1
ATOM 601 C CA . TYR A 1 82 ? 19.524 16.820 -31.599 1.00 84.69 82 TYR A CA 1
ATOM 602 C C . TYR A 1 82 ? 19.516 18.317 -31.913 1.00 84.69 82 TYR A C 1
ATOM 604 O O . TYR A 1 82 ? 20.347 18.836 -32.654 1.00 84.69 82 TYR A O 1
ATOM 612 N N . ARG A 1 83 ? 18.580 19.079 -31.357 1.00 80.19 83 ARG A N 1
ATOM 613 C CA . ARG A 1 83 ? 18.651 20.540 -31.368 1.00 80.19 83 ARG A CA 1
ATOM 614 C C . ARG A 1 83 ? 19.595 20.928 -30.243 1.00 80.19 83 ARG A C 1
ATOM 616 O O . ARG A 1 83 ? 19.362 20.535 -29.105 1.00 80.19 83 ARG A O 1
ATOM 623 N N . LYS A 1 84 ? 20.654 21.697 -30.548 1.00 71.88 84 LYS A N 1
ATOM 624 C CA . LYS A 1 84 ? 21.439 22.339 -29.485 1.00 71.88 84 LYS A CA 1
ATOM 625 C C . LYS A 1 84 ? 20.423 23.037 -28.579 1.00 71.88 84 LYS A C 1
ATOM 627 O O . LYS A 1 84 ? 19.645 23.830 -29.124 1.00 71.88 84 LYS A O 1
ATOM 632 N N . PRO A 1 85 ? 20.377 22.733 -27.271 1.00 61.81 85 PRO A N 1
ATOM 633 C CA . PRO A 1 85 ? 19.503 23.457 -26.371 1.00 61.81 85 PRO A CA 1
ATOM 634 C C . PRO A 1 85 ? 19.883 24.921 -26.526 1.00 61.81 85 PRO A C 1
ATOM 636 O O . PRO A 1 85 ? 21.024 25.304 -26.257 1.00 61.81 85 PRO A O 1
ATOM 639 N N . GLN A 1 86 ? 18.972 25.723 -27.082 1.00 62.50 86 GLN A N 1
ATOM 640 C CA . GLN A 1 86 ? 19.213 27.152 -27.108 1.00 62.50 86 GLN A CA 1
ATOM 641 C C . GLN A 1 86 ? 19.387 27.565 -25.650 1.00 62.50 86 GLN A C 1
ATOM 643 O O . GLN A 1 86 ? 18.585 27.118 -24.817 1.00 62.50 86 GLN A O 1
ATOM 648 N N . PRO A 1 87 ? 20.424 28.351 -25.312 1.00 49.97 87 PRO A N 1
ATOM 649 C CA . PRO A 1 87 ? 20.521 28.906 -23.979 1.00 49.97 87 PRO A CA 1
ATOM 650 C C . PRO A 1 87 ? 19.210 29.648 -23.760 1.00 49.97 87 PRO A C 1
ATOM 652 O O . PRO A 1 87 ? 18.929 30.639 -24.436 1.00 49.97 87 PRO A O 1
ATOM 655 N N . ARG A 1 88 ? 18.344 29.102 -22.896 1.00 50.06 88 ARG A N 1
ATOM 656 C CA . ARG A 1 88 ? 17.116 29.781 -22.503 1.00 50.06 88 ARG A CA 1
ATOM 657 C C . ARG A 1 88 ? 17.600 31.118 -21.976 1.00 50.06 88 ARG A C 1
ATOM 659 O O . ARG A 1 88 ? 18.251 31.133 -20.931 1.00 50.06 88 ARG A O 1
ATOM 666 N N . LYS A 1 89 ? 17.345 32.210 -22.711 1.00 46.66 89 LYS A N 1
ATOM 667 C CA . LYS A 1 89 ? 17.499 33.560 -22.173 1.00 46.66 89 LYS A CA 1
ATOM 668 C C . LYS A 1 89 ? 16.727 33.518 -20.863 1.00 46.66 89 LYS A C 1
ATOM 670 O O . LYS A 1 89 ? 15.504 33.370 -20.880 1.00 46.66 89 LYS A O 1
ATOM 675 N N . ARG A 1 90 ? 17.447 33.495 -19.737 1.00 42.78 90 ARG A N 1
ATOM 676 C CA . ARG A 1 90 ? 16.858 33.578 -18.406 1.00 42.78 90 ARG A CA 1
ATOM 677 C C . ARG A 1 90 ? 16.310 34.993 -18.314 1.00 42.78 90 ARG A C 1
ATOM 679 O O . ARG A 1 90 ? 16.952 35.876 -17.766 1.00 42.78 90 ARG A O 1
ATOM 686 N N . TYR A 1 91 ? 15.141 35.215 -18.903 1.00 50.62 91 TYR A N 1
ATOM 687 C CA . TYR A 1 91 ? 14.289 36.299 -18.472 1.00 50.62 91 TYR A CA 1
ATOM 688 C C . TYR A 1 91 ? 13.994 35.983 -17.015 1.00 50.62 91 TYR A C 1
ATOM 690 O O . TYR A 1 91 ? 13.330 34.985 -16.716 1.00 50.62 91 TYR A O 1
ATOM 698 N N . ALA A 1 92 ? 14.590 36.762 -16.111 1.00 47.88 92 ALA A N 1
ATOM 699 C CA . ALA A 1 92 ? 14.184 36.763 -14.722 1.00 47.88 92 ALA A CA 1
ATOM 700 C C . ALA A 1 92 ? 12.666 36.983 -14.742 1.00 47.88 92 ALA A C 1
ATOM 702 O O . ALA A 1 92 ? 12.218 38.002 -15.276 1.00 47.88 92 ALA A O 1
ATOM 703 N N . PRO A 1 93 ? 11.855 36.005 -14.300 1.00 46.91 93 PRO A N 1
ATOM 704 C CA . PRO A 1 93 ? 10.420 36.186 -14.313 1.00 46.91 93 PRO A CA 1
ATOM 705 C C . PRO A 1 93 ? 10.137 37.398 -13.436 1.00 46.91 93 PRO A C 1
ATOM 707 O O . PRO A 1 93 ? 10.558 37.432 -12.278 1.00 46.91 93 PRO A O 1
ATOM 710 N N . SER A 1 94 ? 9.465 38.401 -14.002 1.00 54.47 94 SER A N 1
ATOM 711 C CA . SER A 1 94 ? 8.964 39.520 -13.217 1.00 54.47 94 SER A CA 1
ATOM 712 C C . SER A 1 94 ? 8.175 38.954 -12.033 1.00 54.47 94 SER A C 1
ATOM 714 O O . SER A 1 94 ? 7.525 37.909 -12.143 1.00 54.47 94 SER A O 1
ATOM 716 N N . VAL A 1 95 ? 8.249 39.612 -10.878 1.00 58.22 95 VAL A N 1
ATOM 717 C CA . VAL A 1 95 ? 7.621 39.140 -9.631 1.00 58.22 95 VAL A CA 1
ATOM 718 C C . VAL A 1 95 ? 6.124 38.822 -9.835 1.00 58.22 95 VAL A C 1
ATOM 720 O O . VAL A 1 95 ? 5.626 37.841 -9.284 1.00 58.22 95 VAL A O 1
ATOM 723 N N . ARG A 1 96 ? 5.446 39.538 -10.750 1.00 54.91 96 ARG A N 1
ATOM 724 C CA . ARG A 1 96 ? 4.076 39.239 -11.220 1.00 54.91 96 ARG A CA 1
ATOM 725 C C . ARG A 1 96 ? 3.931 37.899 -11.949 1.00 54.91 96 ARG A C 1
ATOM 727 O O . ARG A 1 96 ? 2.985 37.169 -11.690 1.00 54.91 96 ARG A O 1
ATOM 734 N N . GLY A 1 97 ? 4.855 37.528 -12.834 1.00 55.56 97 GLY A N 1
ATOM 735 C CA . GLY A 1 97 ? 4.788 36.248 -13.553 1.00 55.56 97 GLY A CA 1
ATOM 736 C C . GLY A 1 97 ? 4.984 35.029 -12.643 1.00 55.56 97 GLY A C 1
ATOM 737 O O . GLY A 1 97 ? 4.465 33.949 -12.927 1.00 55.56 97 GLY A O 1
ATOM 738 N N . ARG A 1 98 ? 5.702 35.199 -11.524 1.00 57.94 98 ARG A N 1
ATOM 739 C CA . ARG A 1 98 ? 5.891 34.148 -10.512 1.00 57.94 98 ARG A CA 1
ATOM 740 C C . ARG A 1 98 ? 4.626 33.929 -9.679 1.00 57.94 98 ARG A C 1
ATOM 742 O O . ARG A 1 98 ? 4.283 32.776 -9.433 1.00 57.94 98 ARG A O 1
ATOM 749 N N . SER A 1 99 ? 3.918 34.997 -9.295 1.00 67.44 99 SER A N 1
ATOM 750 C CA . SER A 1 99 ? 2.660 34.863 -8.547 1.00 67.44 99 SER A CA 1
ATOM 751 C C . SER A 1 99 ? 1.556 34.243 -9.403 1.00 67.44 99 SER A C 1
ATOM 753 O O . SER A 1 99 ? 0.904 33.312 -8.945 1.00 67.44 99 SER A O 1
ATOM 755 N N . VAL A 1 100 ? 1.421 34.658 -10.668 1.00 69.00 100 VAL A N 1
ATOM 756 C CA . VAL A 1 100 ? 0.406 34.120 -11.591 1.00 69.00 100 VAL A CA 1
ATOM 757 C C . VAL A 1 100 ? 0.662 32.645 -11.904 1.00 69.00 100 VAL A C 1
ATOM 759 O O . VAL A 1 100 ? -0.260 31.838 -11.863 1.00 69.00 100 VAL A O 1
ATOM 762 N N . ARG A 1 101 ? 1.918 32.246 -12.144 1.00 66.00 101 ARG A N 1
ATOM 763 C CA . ARG A 1 101 ? 2.249 30.833 -12.393 1.00 66.00 101 ARG A CA 1
ATOM 764 C C . ARG A 1 101 ? 2.033 29.960 -11.151 1.00 66.00 101 ARG A C 1
ATOM 766 O O . ARG A 1 101 ? 1.600 28.821 -11.288 1.00 66.00 101 ARG A O 1
ATOM 773 N N . ASN A 1 102 ? 2.310 30.483 -9.956 1.00 75.19 102 ASN A N 1
ATOM 774 C CA . ASN A 1 102 ? 2.040 29.772 -8.706 1.00 75.19 102 ASN A CA 1
ATOM 775 C C . ASN A 1 102 ? 0.536 29.684 -8.410 1.00 75.19 102 ASN A C 1
ATOM 777 O O . ASN A 1 102 ? 0.091 28.648 -7.929 1.00 75.19 102 ASN A O 1
ATOM 781 N N . ALA A 1 103 ? -0.238 30.725 -8.726 1.00 73.81 103 ALA A N 1
ATOM 782 C CA . ALA A 1 103 ? -1.694 30.714 -8.617 1.00 73.81 103 ALA A CA 1
ATOM 783 C C . ALA A 1 103 ? -2.307 29.681 -9.572 1.00 73.81 103 ALA A C 1
ATOM 785 O O . ALA A 1 103 ? -3.025 28.802 -9.119 1.00 73.81 103 ALA A O 1
ATOM 786 N N . TYR A 1 104 ? -1.902 29.688 -10.846 1.00 74.00 104 TYR A N 1
ATOM 787 C CA . TYR A 1 104 ? -2.362 28.712 -11.838 1.00 74.00 104 TYR A CA 1
ATOM 788 C C . TYR A 1 104 ? -1.976 27.275 -11.467 1.00 74.00 104 TYR A C 1
ATOM 790 O O . TYR A 1 104 ? -2.755 26.343 -11.645 1.00 74.00 104 TYR A O 1
ATOM 798 N N . ARG A 1 105 ? -0.773 27.070 -10.912 1.00 75.31 105 ARG A N 1
ATOM 799 C CA . ARG A 1 105 ? -0.341 25.757 -10.416 1.00 75.31 105 ARG A CA 1
ATOM 800 C C . ARG A 1 105 ? -1.183 25.291 -9.224 1.00 75.31 105 ARG A C 1
ATOM 802 O O . ARG A 1 105 ? -1.601 24.144 -9.214 1.00 75.31 105 ARG A O 1
ATOM 809 N N . ARG A 1 106 ? -1.473 26.175 -8.264 1.00 76.75 106 ARG A N 1
ATOM 810 C CA . ARG A 1 106 ? -2.357 25.864 -7.127 1.00 76.75 106 ARG A CA 1
ATOM 811 C C . ARG A 1 106 ? -3.779 25.559 -7.583 1.00 76.75 106 ARG A C 1
ATOM 813 O O . ARG A 1 106 ? -4.362 24.602 -7.104 1.00 76.75 106 ARG A O 1
ATOM 820 N N . GLU A 1 107 ? -4.304 26.332 -8.524 1.00 76.81 107 GLU A N 1
ATOM 821 C CA . GLU A 1 107 ? -5.647 26.153 -9.076 1.00 76.81 107 GLU A CA 1
ATOM 822 C C . GLU A 1 107 ? -5.758 24.841 -9.864 1.00 76.81 107 GLU A C 1
ATOM 824 O O . GLU A 1 107 ? -6.673 24.060 -9.640 1.00 76.81 107 GLU A O 1
ATOM 829 N N . THR A 1 108 ? -4.775 24.521 -10.711 1.00 75.50 108 THR A N 1
ATOM 830 C CA . THR A 1 108 ? -4.723 23.226 -11.417 1.00 75.50 108 THR A CA 1
ATOM 831 C C . THR A 1 108 ? -4.502 22.037 -10.479 1.00 75.50 108 THR A C 1
ATOM 833 O O . THR A 1 108 ? -5.077 20.974 -10.711 1.00 75.50 108 THR A O 1
ATOM 836 N N . GLU A 1 109 ? -3.715 22.188 -9.410 1.00 72.75 109 GLU A N 1
ATOM 837 C CA . GLU A 1 109 ? -3.561 21.166 -8.363 1.00 72.75 109 GLU A CA 1
ATOM 838 C C . GLU A 1 109 ? -4.867 20.976 -7.572 1.00 72.75 109 GLU A C 1
ATOM 840 O O . GLU A 1 109 ? -5.268 19.838 -7.336 1.00 72.75 109 GLU A O 1
ATOM 845 N N . GLN A 1 110 ? -5.580 22.057 -7.243 1.00 74.00 110 GLN A N 1
ATOM 846 C CA . GLN A 1 110 ? -6.894 22.003 -6.597 1.00 74.00 110 GLN A CA 1
ATOM 847 C C . GLN A 1 110 ? -7.949 21.372 -7.504 1.00 74.00 110 GLN A C 1
ATOM 849 O O . GLN A 1 110 ? -8.701 20.513 -7.050 1.00 74.00 110 GLN A O 1
ATOM 854 N N . LEU A 1 111 ? -7.986 21.733 -8.787 1.00 72.44 111 LEU A N 1
ATOM 855 C CA . LEU A 1 111 ? -8.907 21.149 -9.761 1.00 72.44 111 LEU A CA 1
ATOM 856 C C . LEU A 1 111 ? -8.640 19.659 -9.952 1.00 72.44 111 LEU A C 1
ATOM 858 O O . LEU A 1 111 ? -9.590 18.890 -9.954 1.00 72.44 111 LEU A O 1
ATOM 862 N N 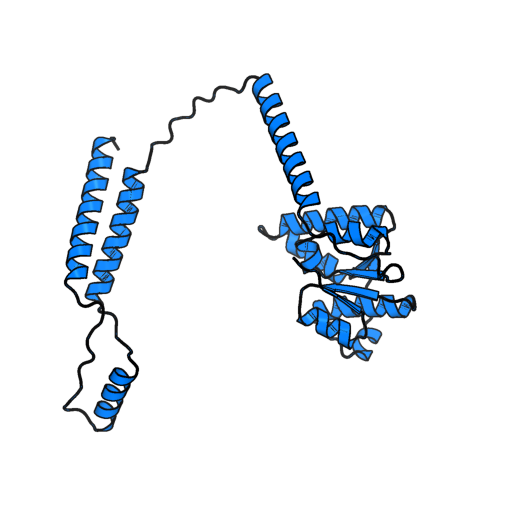. ARG A 1 112 ? -7.372 19.232 -10.020 1.00 68.56 112 ARG A N 1
ATOM 863 C CA . ARG A 1 112 ? -7.014 17.804 -10.055 1.00 68.56 112 ARG A CA 1
ATOM 864 C C . ARG A 1 112 ? -7.443 17.074 -8.791 1.00 68.56 112 ARG A C 1
ATOM 866 O O . ARG A 1 112 ? -8.086 16.043 -8.895 1.00 68.56 112 ARG A O 1
ATOM 873 N N . GLN A 1 113 ? -7.171 17.633 -7.613 1.00 66.56 113 GLN A N 1
ATOM 874 C CA . GLN A 1 113 ? -7.632 17.046 -6.351 1.00 66.56 113 GLN A CA 1
ATOM 875 C C . GLN A 1 113 ? -9.157 16.962 -6.273 1.00 66.56 113 GLN A C 1
ATOM 877 O O . GLN A 1 113 ? -9.690 16.003 -5.727 1.00 66.56 113 GLN A O 1
ATOM 882 N N . THR A 1 114 ? -9.857 17.960 -6.807 1.00 60.81 114 THR A N 1
ATOM 883 C CA . THR A 1 114 ? -11.321 18.000 -6.833 1.00 60.81 114 THR A CA 1
ATOM 884 C C . THR A 1 114 ? -11.860 16.968 -7.820 1.00 60.81 114 THR A C 1
ATOM 886 O O . THR A 1 114 ? -12.742 16.195 -7.471 1.00 60.81 114 THR A O 1
ATOM 889 N N . GLN A 1 115 ? -11.281 16.884 -9.017 1.00 58.41 115 GLN A N 1
ATOM 890 C CA . GLN A 1 115 ? -11.657 15.926 -10.054 1.00 58.41 115 GLN A CA 1
ATOM 891 C C . GLN A 1 115 ? -11.371 14.476 -9.623 1.00 58.41 115 GLN A C 1
ATOM 893 O O . GLN A 1 115 ? -12.234 13.619 -9.794 1.00 58.41 115 GLN A O 1
ATOM 898 N N . ASP A 1 116 ? -10.238 14.222 -8.961 1.00 60.44 116 ASP A N 1
ATOM 899 C CA . ASP A 1 116 ? -9.906 12.925 -8.354 1.00 60.44 116 ASP A CA 1
ATOM 900 C C . ASP A 1 116 ? -10.900 12.540 -7.247 1.00 60.44 116 ASP A C 1
ATOM 902 O O . ASP A 1 116 ? -11.229 11.366 -7.090 1.00 60.44 116 ASP A O 1
ATOM 906 N N . ARG A 1 117 ? -11.424 13.525 -6.503 1.00 56.53 117 ARG A N 1
ATOM 907 C CA . ARG A 1 117 ? -12.423 13.317 -5.443 1.00 56.53 117 ARG A CA 1
ATOM 908 C C . ARG A 1 117 ? -13.815 12.968 -5.990 1.00 56.53 117 ARG A C 1
ATOM 910 O O . ARG A 1 117 ? -14.602 12.367 -5.267 1.00 56.53 117 ARG A O 1
ATOM 917 N N . PHE A 1 118 ? -14.121 13.341 -7.236 1.00 54.47 118 PHE A N 1
ATOM 918 C CA . PHE A 1 118 ? -15.409 13.064 -7.889 1.00 54.47 118 PHE A CA 1
ATOM 919 C C . PHE A 1 118 ? -15.384 11.852 -8.833 1.00 54.47 118 PHE A C 1
ATOM 921 O O . PHE A 1 118 ? -16.447 11.332 -9.160 1.00 54.47 118 PHE A O 1
ATOM 928 N N . MET A 1 119 ? -14.207 11.407 -9.287 1.00 55.00 119 MET A N 1
ATOM 929 C CA . MET A 1 119 ? -14.079 10.310 -10.261 1.00 55.00 119 MET A CA 1
ATOM 930 C C . MET A 1 119 ? -13.794 8.936 -9.649 1.00 55.00 119 MET A C 1
ATOM 932 O O . MET A 1 119 ? -13.934 7.936 -10.350 1.00 55.00 119 MET A O 1
ATOM 936 N N . LYS A 1 120 ? -13.414 8.845 -8.370 1.00 58.47 120 LYS A N 1
ATOM 937 C CA . LYS A 1 120 ? -13.253 7.542 -7.714 1.00 58.47 120 LYS A CA 1
ATOM 938 C C . LYS A 1 120 ? -14.607 7.041 -7.197 1.00 58.47 120 LYS A C 1
ATOM 940 O O . LYS A 1 120 ? -15.299 7.811 -6.529 1.00 58.47 120 LYS A O 1
ATOM 945 N N . PRO A 1 121 ? -14.998 5.783 -7.478 1.00 55.53 121 PRO A N 1
ATOM 946 C CA . PRO A 1 121 ? -16.126 5.163 -6.797 1.00 55.53 121 PRO A CA 1
ATOM 947 C C . PRO A 1 121 ? -15.875 5.257 -5.290 1.00 55.53 121 PRO A C 1
ATOM 949 O O . PRO A 1 121 ? -14.856 4.759 -4.812 1.00 55.53 121 PRO A O 1
ATOM 952 N N . ARG A 1 122 ? -16.762 5.933 -4.554 1.00 67.62 122 ARG A N 1
ATOM 953 C CA . ARG A 1 122 ? -16.704 5.935 -3.087 1.00 67.62 122 ARG A CA 1
ATOM 954 C C . ARG A 1 122 ? -16.905 4.508 -2.604 1.00 67.62 122 ARG A C 1
ATOM 956 O O . ARG A 1 122 ? -17.805 3.825 -3.101 1.00 67.62 122 ARG A O 1
ATOM 963 N N . ALA A 1 123 ? -16.074 4.057 -1.672 1.00 81.06 123 ALA A N 1
ATOM 964 C CA . ALA A 1 123 ? -16.363 2.802 -1.006 1.00 81.06 123 ALA A CA 1
ATOM 965 C C . ALA A 1 123 ? -17.616 2.993 -0.151 1.00 81.06 123 ALA A C 1
ATOM 967 O O . ALA A 1 123 ? -17.759 3.996 0.547 1.00 81.06 123 ALA A O 1
ATOM 968 N N . ASP A 1 124 ? -18.538 2.040 -0.235 1.00 84.75 124 ASP A N 1
ATOM 969 C CA . ASP A 1 124 ? -19.764 2.088 0.547 1.00 84.75 124 ASP A CA 1
ATOM 970 C C . ASP A 1 124 ? -19.599 1.243 1.812 1.00 84.75 124 ASP A C 1
ATOM 972 O O . ASP A 1 124 ? -19.612 0.009 1.768 1.00 84.75 124 ASP A O 1
ATOM 976 N N . PHE A 1 125 ? -19.417 1.930 2.940 1.00 87.56 125 PHE A N 1
ATOM 977 C CA . PHE A 1 125 ? -19.338 1.321 4.265 1.00 87.56 125 PHE A CA 1
ATOM 978 C C . PHE A 1 125 ? -20.675 1.358 5.023 1.00 87.56 125 PHE A C 1
ATOM 980 O O . PHE A 1 125 ? -20.729 0.909 6.169 1.00 87.56 125 PHE A O 1
ATOM 987 N N . SER A 1 126 ? -21.772 1.842 4.421 1.00 84.06 126 SER A N 1
ATOM 988 C CA . SER A 1 126 ? -23.031 2.072 5.147 1.00 84.06 126 SER A CA 1
ATOM 989 C C . SER A 1 126 ? -23.631 0.792 5.738 1.00 84.06 126 SER A C 1
ATOM 991 O O . SER A 1 126 ? -24.280 0.836 6.780 1.00 84.06 126 SER A O 1
ATOM 993 N N . GLY A 1 127 ? -23.388 -0.362 5.107 1.00 87.06 127 GLY A N 1
ATOM 994 C CA . GLY A 1 127 ? -23.807 -1.681 5.598 1.00 87.06 127 GLY A CA 1
ATOM 995 C C . GLY A 1 127 ? -22.962 -2.237 6.750 1.00 87.06 127 GLY A C 1
ATOM 996 O O . GLY A 1 127 ? -23.262 -3.314 7.259 1.00 87.06 127 GLY A O 1
ATOM 997 N N . TYR A 1 128 ? -21.910 -1.527 7.162 1.00 90.88 128 TYR A N 1
ATOM 998 C CA . TYR A 1 128 ? -20.924 -2.009 8.123 1.00 90.88 128 TYR A CA 1
ATOM 999 C C . TYR A 1 128 ? -20.830 -1.144 9.379 1.00 90.88 128 TYR A C 1
ATOM 1001 O O . TYR A 1 128 ? -19.856 -1.291 10.098 1.00 90.88 128 TYR A O 1
ATOM 1009 N N . GLY A 1 129 ? -21.789 -0.265 9.693 1.00 88.25 129 GLY A N 1
ATOM 1010 C CA . GLY A 1 129 ? -21.659 0.717 10.790 1.00 88.25 129 GLY A CA 1
ATOM 1011 C C . GLY A 1 129 ? -21.271 0.154 12.173 1.00 88.25 129 GLY A C 1
ATOM 1012 O O . GLY A 1 129 ? -20.593 0.829 12.939 1.00 88.25 129 GLY A O 1
ATOM 1013 N N . GLU A 1 130 ? -21.628 -1.096 12.482 1.00 90.19 130 GLU A N 1
ATOM 1014 C CA . GLU A 1 130 ? -21.257 -1.762 13.745 1.00 90.19 130 GLU A CA 1
ATOM 1015 C C . GLU A 1 130 ? -19.877 -2.445 13.715 1.00 90.19 130 GLU A C 1
ATOM 1017 O O . GLU A 1 130 ? -19.392 -2.936 14.735 1.00 90.19 130 GLU A O 1
ATOM 1022 N N . TYR A 1 131 ? -19.232 -2.499 12.549 1.00 95.44 131 TYR A N 1
ATOM 1023 C CA . TYR A 1 131 ? -17.939 -3.144 12.383 1.00 95.44 131 TYR A CA 1
ATOM 1024 C C . TYR A 1 131 ? -16.803 -2.215 12.800 1.00 95.44 131 TYR A C 1
ATOM 1026 O O . TYR A 1 131 ? -16.767 -1.023 12.482 1.00 95.44 131 TYR A O 1
ATOM 1034 N N . VAL A 1 132 ? -15.800 -2.803 13.436 1.00 96.19 132 VAL A N 1
ATOM 1035 C CA . VAL A 1 132 ? -14.467 -2.215 13.511 1.00 96.19 132 VAL A CA 1
ATOM 1036 C C . VAL A 1 132 ? -13.751 -2.514 12.196 1.00 96.19 132 VAL A C 1
ATOM 1038 O O . VAL A 1 132 ? -13.738 -3.658 11.747 1.00 96.19 132 VAL A O 1
ATOM 1041 N N . VAL A 1 133 ? -13.161 -1.503 11.564 1.00 97.44 133 VAL A N 1
ATOM 1042 C CA . VAL A 1 133 ? -12.543 -1.658 10.239 1.00 97.44 133 VAL A CA 1
ATOM 1043 C C . VAL A 1 133 ? -11.021 -1.699 10.362 1.00 97.44 133 VAL A C 1
ATOM 1045 O O . VAL A 1 133 ? -10.410 -0.803 10.949 1.00 97.44 133 VAL A O 1
ATOM 1048 N N . GLY A 1 134 ? -10.416 -2.744 9.795 1.00 97.56 134 GLY A N 1
ATOM 1049 C CA . GLY A 1 134 ? -8.971 -2.917 9.664 1.00 97.56 134 GLY A CA 1
ATOM 1050 C C . GLY A 1 134 ? -8.528 -2.943 8.206 1.00 97.56 134 GLY A C 1
ATOM 1051 O O . GLY A 1 134 ? -9.259 -3.421 7.344 1.00 97.56 134 GLY A O 1
ATOM 1052 N N . PHE A 1 135 ? -7.331 -2.435 7.922 1.00 97.81 135 PHE A N 1
ATOM 1053 C CA . PHE A 1 135 ? -6.811 -2.284 6.563 1.00 97.81 135 PHE A CA 1
ATOM 1054 C C . PHE A 1 135 ? -5.479 -3.000 6.365 1.00 97.81 135 PHE A C 1
ATOM 1056 O O . PHE A 1 135 ? -4.572 -2.881 7.181 1.00 97.81 135 PHE A O 1
ATOM 1063 N N . ASP A 1 136 ? -5.344 -3.654 5.220 1.00 96.50 136 ASP A N 1
ATOM 1064 C CA . ASP A 1 136 ? -4.076 -4.138 4.677 1.00 96.50 136 ASP A CA 1
ATOM 1065 C C . ASP A 1 136 ? -3.167 -2.973 4.222 1.00 96.50 136 ASP A C 1
ATOM 1067 O O . ASP A 1 136 ? -3.641 -1.962 3.689 1.00 96.50 136 ASP A O 1
ATOM 1071 N N . THR A 1 137 ? -1.852 -3.136 4.368 1.00 96.56 137 THR A N 1
ATOM 1072 C CA . THR A 1 137 ? -0.807 -2.228 3.876 1.00 96.56 137 THR A CA 1
ATOM 1073 C C . THR A 1 137 ? -1.010 -1.844 2.412 1.00 96.56 137 THR A C 1
ATOM 1075 O O . THR A 1 137 ? -0.961 -0.659 2.074 1.00 96.56 137 THR A O 1
ATOM 1078 N N . ASN A 1 138 ? -1.291 -2.813 1.535 1.00 94.25 138 ASN A N 1
ATOM 1079 C CA . ASN A 1 138 ? -1.430 -2.551 0.097 1.00 94.25 138 ASN A CA 1
ATOM 1080 C C . ASN A 1 138 ? -2.625 -1.642 -0.223 1.00 94.25 138 ASN A C 1
ATOM 1082 O O . ASN A 1 138 ? -2.558 -0.798 -1.121 1.00 94.25 138 ASN A O 1
ATOM 1086 N N . VAL A 1 139 ? -3.714 -1.768 0.540 1.00 94.81 139 VAL A N 1
ATOM 1087 C CA . VAL A 1 139 ? -4.868 -0.871 0.407 1.00 94.81 139 VAL A CA 1
ATOM 1088 C C . VAL A 1 139 ? -4.481 0.543 0.817 1.00 94.81 139 VAL A C 1
ATOM 1090 O O . VAL A 1 139 ? -4.789 1.485 0.087 1.00 94.81 139 VAL A O 1
ATOM 1093 N N . LEU A 1 140 ? -3.764 0.693 1.934 1.00 95.44 140 LEU A N 1
ATOM 1094 C CA . LEU A 1 140 ? -3.349 2.004 2.435 1.00 95.44 140 LEU A CA 1
ATOM 1095 C C . LEU A 1 140 ? -2.343 2.705 1.519 1.00 95.44 140 LEU A C 1
ATOM 1097 O O . LEU A 1 140 ? -2.368 3.929 1.414 1.00 95.44 140 LEU A O 1
ATOM 1101 N N . LEU A 1 141 ? -1.479 1.958 0.832 1.00 93.69 141 LEU A N 1
ATOM 1102 C CA . LEU A 1 141 ? -0.562 2.529 -0.156 1.00 93.69 141 LEU A CA 1
ATOM 1103 C C . LEU A 1 141 ? -1.298 3.094 -1.369 1.00 93.69 141 LEU A C 1
ATOM 1105 O O . LEU A 1 141 ? -0.939 4.159 -1.877 1.00 93.69 141 LEU A O 1
ATOM 1109 N N . ASP A 1 142 ? -2.295 2.370 -1.868 1.00 91.56 142 ASP A N 1
ATOM 1110 C CA . ASP A 1 142 ? -2.986 2.748 -3.096 1.00 91.56 142 ASP A CA 1
ATOM 1111 C C . ASP A 1 142 ? -4.092 3.778 -2.869 1.00 91.56 142 ASP A C 1
ATOM 1113 O O . ASP A 1 142 ? -4.278 4.669 -3.701 1.00 91.56 142 ASP A O 1
ATOM 1117 N N . MET A 1 143 ? -4.846 3.636 -1.778 1.00 91.62 143 MET A N 1
ATOM 1118 C CA . MET A 1 143 ? -6.059 4.407 -1.496 1.00 91.62 143 MET A CA 1
ATOM 1119 C C . MET A 1 143 ? -6.160 4.759 -0.003 1.00 91.62 143 MET A C 1
ATOM 1121 O O . MET A 1 143 ? -7.087 4.317 0.677 1.00 91.62 143 MET A O 1
ATOM 1125 N N . PRO A 1 144 ? -5.232 5.569 0.536 1.00 93.81 144 PRO A N 1
ATOM 1126 C CA . PRO A 1 144 ? -5.261 5.946 1.950 1.00 93.81 144 PRO A CA 1
ATOM 1127 C C . PRO A 1 144 ? -6.514 6.746 2.337 1.00 93.81 144 PRO A C 1
ATOM 1129 O O . PRO A 1 144 ? -6.929 6.709 3.491 1.00 93.81 144 PRO A O 1
ATOM 1132 N N . GLU A 1 145 ? -7.150 7.425 1.378 1.00 92.19 145 GLU A N 1
ATOM 1133 C CA . GLU A 1 145 ? -8.437 8.107 1.560 1.00 92.19 145 GLU A CA 1
ATOM 1134 C C . GLU A 1 145 ? -9.581 7.186 2.023 1.00 92.19 145 GLU A C 1
ATOM 1136 O O . GLU A 1 145 ? -10.487 7.667 2.700 1.00 92.19 145 GLU A O 1
ATOM 1141 N N . LEU A 1 146 ? -9.513 5.872 1.764 1.00 92.44 146 LEU A N 1
ATOM 1142 C CA . LEU A 1 146 ? -10.515 4.921 2.262 1.00 92.44 146 LEU A CA 1
ATOM 1143 C C . LEU A 1 146 ? -10.587 4.881 3.789 1.00 92.44 146 LEU A C 1
ATOM 1145 O O . LEU A 1 146 ? -11.629 4.532 4.337 1.00 92.44 146 LEU A O 1
ATOM 1149 N N . MET A 1 147 ? -9.505 5.245 4.482 1.00 94.94 147 MET A N 1
ATOM 1150 C CA . MET A 1 147 ? -9.544 5.375 5.935 1.00 94.94 147 MET A CA 1
ATOM 1151 C C . MET A 1 147 ? -10.446 6.530 6.362 1.00 94.94 147 MET A C 1
ATOM 1153 O O . MET A 1 147 ? -11.194 6.380 7.316 1.00 94.94 147 MET A O 1
ATOM 1157 N N . ASP A 1 148 ? -10.400 7.672 5.670 1.00 93.81 148 ASP A N 1
ATOM 1158 C CA . ASP A 1 148 ? -11.283 8.792 6.003 1.00 93.81 148 ASP A CA 1
ATOM 1159 C C . ASP A 1 148 ? -12.750 8.413 5.750 1.00 93.81 148 ASP A C 1
ATOM 1161 O O . ASP A 1 148 ? -13.583 8.690 6.607 1.00 93.81 148 ASP A O 1
ATOM 1165 N N . GLU A 1 149 ? -13.037 7.738 4.629 1.00 92.31 149 GLU A N 1
ATOM 1166 C CA . GLU A 1 149 ? -14.387 7.266 4.277 1.00 92.31 149 GLU A CA 1
ATOM 1167 C C . GLU A 1 149 ? -14.921 6.263 5.307 1.00 92.31 149 GLU A C 1
ATOM 1169 O O . GLU A 1 149 ? -15.993 6.467 5.870 1.00 92.31 149 GLU A O 1
ATOM 1174 N N . ALA A 1 150 ? -14.152 5.219 5.630 1.00 93.75 150 ALA A N 1
ATOM 1175 C CA . ALA A 1 150 ? -14.550 4.248 6.648 1.00 93.75 150 ALA A CA 1
ATOM 1176 C C . ALA A 1 150 ? -14.692 4.902 8.029 1.00 93.75 150 ALA A C 1
ATOM 1178 O O . ALA A 1 150 ? -15.603 4.574 8.785 1.00 93.75 150 ALA A O 1
ATOM 1179 N N . ALA A 1 151 ? -13.818 5.854 8.369 1.00 94.44 151 ALA A N 1
ATOM 1180 C CA . ALA A 1 151 ? -13.884 6.531 9.654 1.00 94.44 151 ALA A CA 1
ATOM 1181 C C . ALA A 1 151 ? -15.183 7.316 9.839 1.00 94.44 151 ALA A C 1
ATOM 1183 O O . ALA A 1 151 ? -15.533 7.549 10.990 1.00 94.44 151 ALA A O 1
ATOM 1184 N N . GLU A 1 152 ? -15.894 7.733 8.780 1.00 92.38 152 GLU A N 1
ATOM 1185 C CA . GLU A 1 152 ? -17.157 8.478 8.902 1.00 92.38 152 GLU A CA 1
ATOM 1186 C C . GLU A 1 152 ? -18.173 7.734 9.773 1.00 92.38 152 GLU A C 1
ATOM 1188 O O . GLU A 1 152 ? -18.757 8.349 10.670 1.00 92.38 152 GLU A O 1
ATOM 1193 N N . THR A 1 153 ? -18.297 6.422 9.569 1.00 90.81 153 THR A N 1
ATOM 1194 C CA . THR A 1 153 ? -19.266 5.551 10.247 1.00 90.81 153 THR A CA 1
ATOM 1195 C C . THR A 1 153 ? -18.635 4.550 11.210 1.00 90.81 153 THR A C 1
ATOM 1197 O O . THR A 1 153 ? -19.336 4.037 12.077 1.00 90.81 153 THR A O 1
ATOM 1200 N N . ASN A 1 154 ? -17.333 4.276 11.098 1.00 94.25 154 ASN A N 1
ATOM 1201 C CA . ASN A 1 154 ? -16.688 3.167 11.795 1.00 94.25 154 ASN A CA 1
ATOM 1202 C C . ASN A 1 154 ? -15.531 3.603 12.691 1.00 94.25 154 ASN A C 1
ATOM 1204 O O . ASN A 1 154 ? -14.823 4.580 12.439 1.00 94.25 154 ASN A O 1
ATOM 1208 N N . ARG A 1 155 ? -15.270 2.791 13.718 1.00 93.88 155 ARG A N 1
ATOM 1209 C CA . ARG A 1 155 ? -13.993 2.826 14.433 1.00 93.88 155 ARG A CA 1
ATOM 1210 C C . ARG A 1 155 ? -12.934 2.100 13.610 1.00 93.88 155 ARG A C 1
ATOM 1212 O O . ARG A 1 155 ? -13.178 0.995 13.126 1.00 93.88 155 ARG A O 1
ATOM 1219 N N . LEU A 1 156 ? -11.739 2.680 13.529 1.00 97.38 156 LEU A N 1
ATOM 1220 C CA . LEU A 1 156 ? -10.629 2.077 12.801 1.00 97.38 156 LEU A CA 1
ATOM 1221 C C . LEU A 1 156 ? -9.603 1.428 13.721 1.00 97.38 156 LEU A C 1
ATOM 1223 O O . LEU A 1 156 ? -9.269 1.948 14.793 1.00 97.38 156 LEU A O 1
ATOM 1227 N N . VAL A 1 157 ? -9.039 0.319 13.250 1.00 97.94 157 VAL A N 1
ATOM 1228 C CA . VAL A 1 157 ? -7.893 -0.338 13.876 1.00 97.94 157 VAL A CA 1
ATOM 1229 C C . VAL A 1 157 ? -6.837 -0.686 12.843 1.00 97.94 157 VAL A C 1
ATOM 1231 O O . VAL A 1 157 ? -7.139 -1.186 11.767 1.00 97.94 157 VAL A O 1
ATOM 1234 N N . ILE A 1 158 ? -5.571 -0.451 13.165 1.00 98.38 158 ILE A N 1
ATOM 1235 C CA . ILE A 1 158 ? -4.454 -0.777 12.273 1.00 98.38 158 ILE A CA 1
ATOM 1236 C C . ILE A 1 158 ? -3.499 -1.709 12.998 1.00 98.38 158 ILE A C 1
ATOM 1238 O O . ILE A 1 158 ? -3.071 -1.419 14.116 1.00 98.38 158 ILE A O 1
ATOM 1242 N N . ALA A 1 159 ? -3.166 -2.837 12.375 1.00 98.44 159 ALA A N 1
ATOM 1243 C CA . ALA A 1 159 ? -2.186 -3.751 12.934 1.00 98.44 159 ALA A CA 1
ATOM 1244 C C . ALA A 1 159 ? -0.813 -3.067 12.998 1.00 98.44 159 ALA A C 1
ATOM 1246 O O . ALA A 1 159 ? -0.384 -2.398 12.058 1.00 98.44 159 ALA A O 1
ATOM 1247 N N . LYS A 1 160 ? -0.076 -3.266 14.093 1.00 98.06 160 LYS A N 1
ATOM 1248 C CA . LYS A 1 160 ? 1.284 -2.731 14.248 1.00 98.06 160 LYS A CA 1
ATOM 1249 C C . LYS A 1 160 ? 2.213 -3.186 13.115 1.00 98.06 160 LYS A C 1
ATOM 1251 O O . LYS A 1 160 ? 3.113 -2.439 12.740 1.00 98.06 160 LYS A O 1
ATOM 1256 N N . GLN A 1 161 ? 1.972 -4.376 12.565 1.00 98.06 161 GLN A N 1
ATOM 1257 C CA . GLN A 1 161 ? 2.702 -4.895 11.413 1.00 98.06 161 GLN A CA 1
ATOM 1258 C C . GLN A 1 161 ? 2.504 -4.036 10.149 1.00 98.06 161 GLN A C 1
ATOM 1260 O O . GLN A 1 161 ? 3.495 -3.688 9.515 1.00 98.06 161 GLN A O 1
ATOM 1265 N N . VAL A 1 162 ? 1.279 -3.575 9.862 1.00 98.19 162 VAL A N 1
ATOM 1266 C CA . VAL A 1 162 ? 0.990 -2.646 8.746 1.00 98.19 162 VAL A CA 1
ATOM 1267 C C . VAL A 1 162 ? 1.789 -1.349 8.886 1.00 98.19 162 VAL A C 1
ATOM 1269 O O . VAL A 1 162 ? 2.390 -0.859 7.933 1.00 98.19 162 VAL A O 1
ATOM 1272 N N . VAL A 1 163 ? 1.856 -0.799 10.103 1.00 98.00 163 VAL A N 1
ATOM 1273 C CA . VAL A 1 163 ? 2.645 0.415 10.378 1.00 98.00 163 VAL A CA 1
ATOM 1274 C C . VAL A 1 163 ? 4.134 0.181 10.108 1.00 98.00 163 VAL A C 1
ATOM 1276 O O . VAL A 1 163 ? 4.797 1.041 9.527 1.00 98.00 163 VAL A O 1
ATOM 1279 N N . ALA A 1 164 ? 4.665 -0.978 10.508 1.00 97.69 164 ALA A N 1
ATOM 1280 C CA . ALA A 1 164 ? 6.064 -1.330 10.282 1.00 97.69 164 ALA A CA 1
ATOM 1281 C C . ALA A 1 164 ? 6.394 -1.465 8.785 1.00 97.69 164 ALA A C 1
ATOM 1283 O O . ALA A 1 164 ? 7.444 -0.993 8.345 1.00 97.69 164 ALA A O 1
ATOM 1284 N N . GLU A 1 165 ? 5.491 -2.049 7.998 1.00 97.44 165 GLU A N 1
ATOM 1285 C CA . GLU A 1 165 ? 5.648 -2.181 6.546 1.00 97.44 165 GLU A CA 1
ATOM 1286 C C . GLU A 1 165 ? 5.636 -0.823 5.844 1.00 97.44 165 GLU A C 1
ATOM 1288 O O . GLU A 1 165 ? 6.553 -0.524 5.075 1.00 97.44 165 GLU A O 1
ATOM 1293 N N . LEU A 1 166 ? 4.667 0.041 6.169 1.00 97.12 166 LEU A N 1
ATOM 1294 C CA . LEU A 1 166 ? 4.618 1.406 5.638 1.00 97.12 166 LEU A CA 1
ATOM 1295 C C . LEU A 1 166 ? 5.896 2.190 5.970 1.00 97.12 166 LEU A C 1
ATOM 1297 O O . LEU A 1 166 ? 6.409 2.928 5.125 1.00 97.12 166 LEU A O 1
ATOM 1301 N N . GLU A 1 167 ? 6.437 2.032 7.181 1.00 96.06 167 GLU A N 1
ATOM 1302 C CA . GLU A 1 167 ? 7.683 2.696 7.578 1.00 96.06 167 GLU A CA 1
ATOM 1303 C C . GLU A 1 167 ? 8.883 2.184 6.771 1.00 96.06 167 GLU A C 1
ATOM 1305 O O . GLU A 1 167 ? 9.715 2.976 6.324 1.00 96.06 167 GLU A O 1
ATOM 1310 N N . GLY A 1 168 ? 8.948 0.875 6.510 1.00 95.50 168 GLY A N 1
ATOM 1311 C CA . GLY A 1 168 ? 9.951 0.286 5.622 1.00 95.50 168 GLY A CA 1
ATOM 1312 C C . GLY A 1 168 ? 9.890 0.865 4.204 1.00 95.50 168 GLY A C 1
ATOM 1313 O O . GLY A 1 168 ? 10.924 1.203 3.622 1.00 95.50 168 GLY A O 1
ATOM 1314 N N . MET A 1 169 ? 8.680 1.067 3.681 1.00 95.44 169 MET A N 1
ATOM 1315 C CA . MET A 1 169 ? 8.437 1.560 2.320 1.00 95.44 169 MET A CA 1
ATOM 1316 C C . MET A 1 169 ? 8.737 3.049 2.124 1.00 95.44 169 MET A C 1
ATOM 1318 O O . MET A 1 169 ? 8.922 3.485 0.990 1.00 95.44 169 MET A O 1
ATOM 1322 N N . LYS A 1 170 ? 8.860 3.850 3.190 1.00 88.88 170 LYS A N 1
ATOM 1323 C CA . LYS A 1 170 ? 9.277 5.265 3.079 1.00 88.88 170 LYS A CA 1
ATOM 1324 C C . LYS A 1 170 ? 10.663 5.444 2.462 1.00 88.88 170 LYS A C 1
ATOM 1326 O O . LYS A 1 170 ? 10.948 6.504 1.910 1.00 88.88 170 LYS A O 1
ATOM 1331 N N . LYS A 1 171 ? 11.520 4.427 2.573 1.00 90.06 171 LYS A N 1
ATOM 1332 C CA . LYS A 1 171 ? 12.879 4.428 2.011 1.00 90.06 171 LYS A CA 1
ATOM 1333 C C . LYS A 1 171 ? 12.900 4.094 0.517 1.00 90.06 171 LYS A C 1
ATOM 1335 O O . LYS A 1 171 ? 13.915 4.322 -0.135 1.00 90.06 171 LYS A O 1
ATOM 1340 N N . ASP A 1 172 ? 11.805 3.561 -0.016 1.00 93.00 172 ASP A N 1
ATOM 1341 C CA . ASP A 1 172 ? 11.672 3.203 -1.422 1.00 93.00 172 ASP A CA 1
ATOM 1342 C C . ASP A 1 172 ? 11.334 4.443 -2.268 1.00 93.00 172 ASP A C 1
ATOM 1344 O O . ASP A 1 172 ? 10.449 5.231 -1.929 1.00 93.00 172 ASP A O 1
ATOM 1348 N N . ALA A 1 173 ? 12.033 4.631 -3.389 1.00 87.88 173 ALA A N 1
ATOM 1349 C CA . ALA A 1 173 ? 11.857 5.804 -4.244 1.00 87.88 173 ALA A CA 1
ATOM 1350 C C . ALA A 1 173 ? 10.489 5.851 -4.954 1.00 87.88 173 ALA A C 1
ATOM 1352 O O . ALA A 1 173 ? 9.979 6.938 -5.228 1.00 87.88 173 ALA A O 1
ATOM 1353 N N . ALA A 1 174 ? 9.899 4.695 -5.260 1.00 89.75 174 ALA A N 1
ATOM 1354 C CA . ALA A 1 174 ? 8.607 4.581 -5.926 1.00 89.75 174 ALA A CA 1
ATOM 1355 C C . ALA A 1 174 ? 7.442 4.604 -4.926 1.00 89.75 174 ALA A C 1
ATOM 1357 O O . ALA A 1 174 ? 6.395 5.191 -5.211 1.00 89.75 174 ALA A O 1
ATOM 1358 N N . LEU A 1 175 ? 7.616 3.987 -3.752 1.00 91.12 175 LEU A N 1
ATOM 1359 C CA . LEU A 1 175 ? 6.546 3.840 -2.757 1.00 91.12 175 LEU A CA 1
ATOM 1360 C C . LEU A 1 175 ? 6.581 4.893 -1.644 1.00 91.12 175 LEU A C 1
ATOM 1362 O O . LEU A 1 175 ? 5.560 5.119 -0.995 1.00 91.12 175 LEU A O 1
ATOM 1366 N N . GLY A 1 176 ? 7.697 5.597 -1.447 1.00 92.50 176 GLY A N 1
ATOM 1367 C CA . GLY A 1 176 ? 7.880 6.463 -0.283 1.00 92.50 176 GLY A CA 1
ATOM 1368 C C . GLY A 1 176 ? 6.874 7.610 -0.184 1.00 92.50 176 GLY A C 1
ATOM 1369 O O . GLY A 1 176 ? 6.409 7.940 0.911 1.00 92.50 176 GLY A O 1
ATOM 1370 N N . GLN A 1 177 ? 6.453 8.179 -1.320 1.00 92.56 177 GLN A N 1
ATOM 1371 C CA . GLN A 1 177 ? 5.407 9.206 -1.337 1.00 92.56 177 GLN A CA 1
ATOM 1372 C C . GLN A 1 177 ? 4.032 8.632 -0.963 1.00 92.56 177 GLN A C 1
ATOM 1374 O O . GLN A 1 177 ? 3.290 9.273 -0.216 1.00 92.56 177 GLN A O 1
ATOM 1379 N N . LYS A 1 178 ? 3.701 7.424 -1.440 1.00 93.75 178 LYS A N 1
ATOM 1380 C CA . LYS A 1 178 ? 2.451 6.726 -1.096 1.00 93.75 178 LYS A CA 1
ATOM 1381 C C . LYS A 1 178 ? 2.406 6.394 0.395 1.00 93.75 178 LYS A C 1
ATOM 1383 O O . LYS A 1 178 ? 1.440 6.746 1.065 1.00 93.75 178 LYS A O 1
ATOM 1388 N N . ALA A 1 179 ? 3.485 5.822 0.928 1.00 96.31 179 ALA A N 1
ATOM 1389 C CA . ALA A 1 179 ? 3.610 5.521 2.351 1.00 96.31 179 ALA A CA 1
ATOM 1390 C C . ALA A 1 179 ? 3.496 6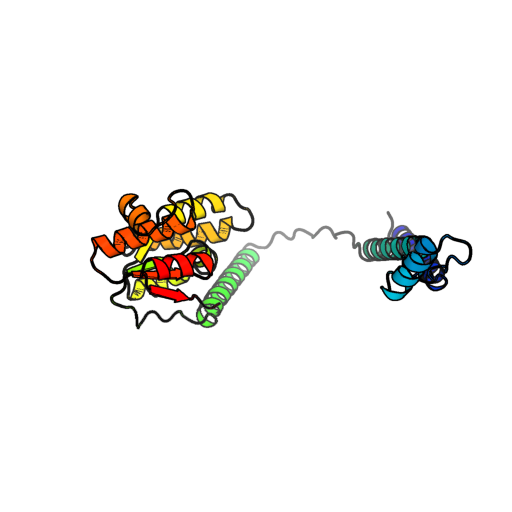.790 3.213 1.00 96.31 179 ALA A C 1
ATOM 1392 O O . ALA A 1 179 ? 2.759 6.813 4.196 1.00 96.31 179 ALA A O 1
ATOM 1393 N N . SER A 1 180 ? 4.148 7.887 2.809 1.00 94.88 180 SER A N 1
ATOM 1394 C CA . SER A 1 180 ? 4.036 9.178 3.506 1.00 94.88 180 SER A CA 1
ATOM 1395 C C . SER A 1 180 ? 2.604 9.721 3.503 1.00 94.88 180 SER A C 1
ATOM 1397 O O . SER A 1 180 ? 2.149 10.253 4.514 1.00 94.88 180 SER A O 1
ATOM 1399 N N . LYS A 1 181 ? 1.870 9.556 2.392 1.00 95.00 181 LYS A N 1
ATOM 1400 C CA . LYS A 1 181 ? 0.448 9.912 2.322 1.00 95.00 181 LYS A CA 1
ATOM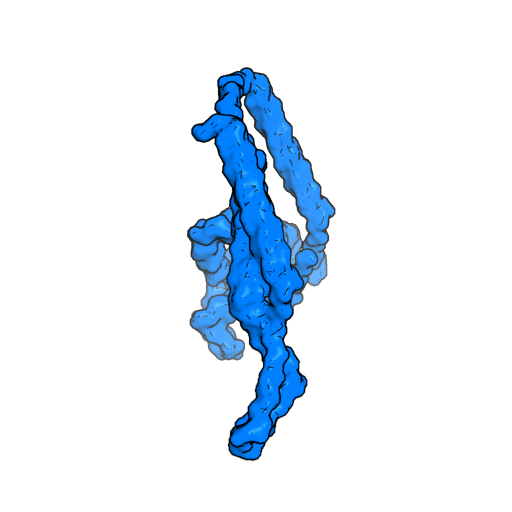 1401 C C . LYS A 1 181 ? -0.377 9.049 3.281 1.00 95.00 181 LYS A C 1
ATOM 1403 O O . LYS A 1 181 ? -1.171 9.603 4.029 1.00 95.00 181 LYS A O 1
ATOM 1408 N N . ALA A 1 182 ? -0.166 7.733 3.321 1.00 97.12 182 ALA A N 1
ATOM 1409 C CA . ALA A 1 182 ? -0.851 6.854 4.273 1.00 97.12 182 ALA A CA 1
ATOM 1410 C C . ALA A 1 182 ? -0.609 7.283 5.732 1.00 97.12 182 ALA A C 1
ATOM 1412 O O . ALA A 1 182 ? -1.565 7.432 6.489 1.00 97.12 182 ALA A O 1
ATOM 1413 N N . PHE A 1 183 ? 0.641 7.594 6.098 1.00 97.62 183 PHE A N 1
ATOM 1414 C CA . PHE A 1 183 ? 0.975 8.109 7.430 1.00 97.62 183 PHE A CA 1
ATOM 1415 C C . PHE A 1 183 ? 0.261 9.412 7.782 1.00 97.62 183 PHE A C 1
ATOM 1417 O O . PHE A 1 183 ? -0.166 9.564 8.922 1.00 97.62 183 PHE A O 1
ATOM 1424 N N . TYR A 1 184 ? 0.088 10.327 6.826 1.00 96.94 184 TYR A N 1
ATOM 1425 C CA . TYR A 1 184 ? -0.666 11.559 7.062 1.00 96.94 184 TYR A CA 1
ATOM 1426 C C . TYR A 1 184 ? -2.109 11.275 7.513 1.00 96.94 184 TYR A C 1
ATOM 1428 O O . TYR A 1 184 ? -2.591 11.887 8.464 1.00 96.94 184 TYR A O 1
ATOM 1436 N N . HIS A 1 185 ? -2.791 10.325 6.866 1.00 96.88 185 HIS A N 1
ATOM 1437 C CA . HIS A 1 185 ? -4.151 9.941 7.252 1.00 96.88 185 HIS A CA 1
ATOM 1438 C C . HIS A 1 185 ? -4.179 9.169 8.581 1.00 96.88 185 HIS A C 1
ATOM 1440 O O . HIS A 1 185 ? -5.055 9.430 9.406 1.00 96.88 185 HIS A O 1
ATOM 1446 N N . LEU A 1 186 ? -3.208 8.277 8.822 1.00 97.62 186 LEU A N 1
ATOM 1447 C CA . LEU A 1 186 ? -3.067 7.572 10.102 1.00 97.62 186 LEU A CA 1
ATOM 1448 C C . LEU A 1 186 ? -2.927 8.555 11.270 1.00 97.62 186 LEU A C 1
ATOM 1450 O O . LEU A 1 186 ? -3.684 8.464 12.232 1.00 97.62 186 LEU A O 1
ATOM 1454 N N . ASP A 1 187 ? -2.006 9.513 11.156 1.00 97.31 187 ASP A N 1
ATOM 1455 C CA . ASP A 1 187 ? -1.730 10.515 12.191 1.00 97.31 187 ASP A CA 1
ATOM 1456 C C . ASP A 1 187 ? -2.950 11.412 12.436 1.00 97.31 187 ASP A C 1
ATOM 1458 O O . ASP A 1 187 ? -3.410 11.561 13.567 1.00 97.31 187 ASP A O 1
ATOM 1462 N N . LYS A 1 188 ? -3.572 11.912 11.359 1.00 96.88 188 LYS A N 1
ATOM 1463 C CA . LYS A 1 188 ? -4.813 12.698 11.424 1.00 96.88 188 LYS A CA 1
ATOM 1464 C C . LYS A 1 188 ? -5.930 11.957 12.171 1.00 96.88 188 LYS A C 1
ATOM 1466 O O . LYS A 1 188 ? -6.589 12.546 13.028 1.00 96.88 188 LYS A O 1
ATOM 1471 N N . LEU A 1 189 ? -6.172 10.685 11.847 1.00 97.44 189 LEU A N 1
ATOM 1472 C CA . LEU A 1 189 ? -7.258 9.897 12.443 1.00 97.44 189 LEU A CA 1
ATOM 1473 C C . LEU A 1 189 ? -6.937 9.446 13.872 1.00 97.44 189 LEU A C 1
ATOM 1475 O O . LEU A 1 189 ? -7.841 9.384 14.709 1.00 97.44 189 LEU A O 1
ATOM 1479 N N . GLN A 1 190 ? -5.665 9.179 14.169 1.00 96.62 190 GLN A N 1
ATOM 1480 C CA . GLN A 1 190 ? -5.207 8.857 15.516 1.00 96.62 190 GLN A CA 1
ATOM 1481 C C . GLN A 1 190 ? -5.300 10.075 16.442 1.00 96.62 190 GLN A C 1
ATOM 1483 O O . GLN A 1 190 ? -5.832 9.955 17.545 1.00 96.62 190 GLN A O 1
ATOM 1488 N N . ALA A 1 191 ? -4.873 11.257 15.984 1.00 95.75 191 ALA A N 1
ATOM 1489 C CA . ALA A 1 191 ? -5.008 12.515 16.719 1.00 95.75 191 ALA A CA 1
ATOM 1490 C C . ALA A 1 191 ? -6.478 12.874 16.998 1.00 95.75 191 ALA A C 1
ATOM 1492 O O . ALA A 1 191 ? -6.792 13.442 18.041 1.00 95.75 191 ALA A O 1
ATOM 1493 N N . ALA A 1 192 ? -7.389 12.493 16.098 1.00 94.94 192 ALA A N 1
ATOM 1494 C CA . ALA A 1 192 ? -8.832 12.635 16.282 1.00 94.94 192 ALA A CA 1
ATOM 1495 C C . ALA A 1 192 ? -9.469 11.537 17.163 1.00 94.94 192 ALA A C 1
ATOM 1497 O O . ALA A 1 192 ? -10.684 11.539 17.348 1.00 94.94 192 ALA A O 1
ATOM 1498 N N . GLY A 1 193 ? -8.693 10.567 17.665 1.00 95.06 193 GLY A N 1
ATOM 1499 C CA . GLY A 1 193 ? -9.195 9.454 18.479 1.00 95.06 193 GLY A CA 1
ATOM 1500 C C . GLY A 1 193 ? -10.065 8.441 17.722 1.00 95.06 193 GLY A C 1
ATOM 1501 O O . GLY A 1 193 ? -10.724 7.617 18.353 1.00 95.06 193 GLY A O 1
ATOM 1502 N N . ARG A 1 194 ? -10.084 8.477 16.380 1.00 95.19 194 ARG A N 1
ATOM 1503 C CA . ARG A 1 194 ? -10.904 7.581 15.534 1.00 95.19 194 ARG A CA 1
ATOM 1504 C C . ARG A 1 194 ? -10.169 6.307 15.104 1.00 95.19 194 ARG A C 1
ATOM 1506 O O . ARG A 1 194 ? -10.784 5.412 14.525 1.00 95.19 194 ARG A O 1
ATOM 1513 N N . LEU A 1 195 ? -8.869 6.220 15.390 1.00 97.50 195 LEU A N 1
ATOM 1514 C CA . LEU A 1 195 ? -7.998 5.113 15.007 1.00 97.50 195 LEU A CA 1
ATOM 1515 C C . LEU A 1 195 ? -7.151 4.640 16.190 1.00 97.50 195 LEU A C 1
ATOM 1517 O O . LEU A 1 195 ? -6.544 5.451 16.889 1.00 97.50 195 LEU A O 1
ATOM 1521 N N . SER A 1 196 ? -7.059 3.322 16.378 1.00 97.50 196 SER A N 1
ATOM 1522 C CA . SER A 1 196 ? -6.143 2.704 17.347 1.00 97.50 196 SER A CA 1
ATOM 1523 C C . SER A 1 196 ? -5.216 1.679 16.698 1.00 97.50 196 SER A C 1
ATOM 1525 O O . SER A 1 196 ? -5.627 0.915 15.829 1.00 97.50 196 SER A O 1
ATOM 1527 N N . ILE A 1 197 ? -3.960 1.631 17.143 1.00 98.06 197 ILE A N 1
ATOM 1528 C CA . ILE A 1 197 ? -2.990 0.631 16.682 1.00 98.06 197 ILE A CA 1
ATOM 1529 C C . ILE A 1 197 ? -3.090 -0.608 17.574 1.00 98.06 197 ILE A C 1
ATOM 1531 O O . ILE A 1 197 ? -2.965 -0.505 18.795 1.00 98.06 197 ILE A O 1
ATOM 1535 N N . VAL A 1 198 ? -3.281 -1.774 16.962 1.00 97.50 198 VAL A N 1
ATOM 1536 C CA . VAL A 1 198 ? -3.444 -3.066 17.647 1.00 97.50 198 VAL A CA 1
ATOM 1537 C C . VAL A 1 198 ? -2.247 -3.980 17.392 1.00 97.50 198 VAL A C 1
ATOM 1539 O O . VAL A 1 198 ? -1.480 -3.779 16.449 1.00 97.50 198 VAL A O 1
ATOM 1542 N N . ARG A 1 199 ? -2.039 -4.966 18.264 1.00 97.06 199 ARG A N 1
ATOM 1543 C CA . ARG A 1 199 ? -0.938 -5.934 18.168 1.00 97.06 199 ARG A CA 1
ATOM 1544 C C . ARG A 1 199 ? -1.499 -7.342 18.107 1.00 97.06 199 ARG A C 1
ATOM 1546 O O . ARG A 1 199 ? -2.559 -7.607 18.666 1.00 97.06 199 ARG A O 1
ATOM 1553 N N . GLU A 1 200 ? -0.760 -8.218 17.454 1.00 94.00 200 GLU A N 1
ATOM 1554 C CA . GLU A 1 200 ? -1.032 -9.642 17.430 1.00 94.00 200 GLU A CA 1
ATOM 1555 C C . GLU A 1 200 ? -0.957 -10.257 18.831 1.00 94.00 200 GLU A C 1
ATOM 1557 O O . GLU A 1 200 ? -0.193 -9.817 19.696 1.00 94.00 200 GLU A O 1
ATOM 1562 N N . ASN A 1 201 ? -1.759 -11.297 19.042 1.00 94.00 201 ASN A N 1
ATOM 1563 C CA . ASN A 1 201 ? -1.703 -12.137 20.228 1.00 94.00 201 ASN A CA 1
ATOM 1564 C C . ASN A 1 201 ? -1.286 -13.547 19.792 1.00 94.00 201 ASN A C 1
ATOM 1566 O O . ASN A 1 201 ? -2.008 -14.183 19.030 1.00 94.00 201 ASN A O 1
ATOM 1570 N N . ARG A 1 202 ? -0.133 -14.025 20.278 1.00 93.44 202 ARG A N 1
ATOM 1571 C CA . ARG A 1 202 ? 0.432 -15.324 19.876 1.00 93.44 202 ARG A CA 1
ATOM 1572 C C . ARG A 1 202 ? -0.493 -16.499 20.171 1.00 93.44 202 ARG A C 1
ATOM 1574 O O . ARG A 1 202 ? -0.667 -17.344 19.311 1.00 93.44 202 ARG A O 1
ATOM 1581 N N . GLU A 1 203 ? -1.137 -16.504 21.332 1.00 92.75 203 GLU A N 1
ATOM 1582 C CA . GLU A 1 203 ? -2.073 -17.566 21.704 1.00 92.75 203 GLU A CA 1
ATOM 1583 C C . GLU A 1 203 ? -3.279 -17.605 20.752 1.00 92.75 203 GLU A C 1
ATOM 1585 O O . GLU A 1 203 ? -3.740 -18.672 20.363 1.00 92.75 203 GLU A O 1
ATOM 1590 N N . GLN A 1 204 ? -3.785 -16.439 20.334 1.00 90.06 204 GLN A N 1
ATOM 1591 C CA . GLN A 1 204 ? -4.871 -16.369 19.350 1.00 90.06 204 GLN A CA 1
ATOM 1592 C C . GLN A 1 204 ? -4.416 -16.798 17.955 1.00 90.06 204 GLN A C 1
ATOM 1594 O O . GLN A 1 204 ? -5.191 -17.417 17.238 1.00 90.06 204 GLN A O 1
ATOM 1599 N N . MET A 1 205 ? -3.176 -16.488 17.576 1.00 94.94 205 MET A N 1
ATOM 1600 C CA . MET A 1 205 ? -2.609 -16.950 16.311 1.00 94.94 205 MET A CA 1
ATOM 1601 C C . MET A 1 205 ? -2.476 -18.475 16.287 1.00 94.94 205 MET A C 1
ATOM 1603 O O . MET A 1 205 ? -2.968 -19.100 15.357 1.00 94.94 205 MET A O 1
ATOM 1607 N N . GLU A 1 206 ? -1.918 -19.073 17.342 1.00 94.38 206 GLU A N 1
ATOM 1608 C CA . GLU A 1 206 ? -1.761 -20.529 17.468 1.00 94.38 206 GLU A CA 1
ATOM 1609 C C . GLU A 1 206 ? -3.103 -21.270 17.411 1.00 94.38 206 GLU A C 1
ATOM 1611 O O . GLU A 1 206 ? -3.215 -22.291 16.744 1.00 94.38 206 GLU A O 1
ATOM 1616 N N . ARG A 1 207 ? -4.155 -20.740 18.050 1.00 92.75 207 ARG A N 1
ATOM 1617 C CA . ARG A 1 207 ? -5.507 -21.338 18.011 1.00 92.75 207 ARG A CA 1
ATOM 1618 C C . ARG A 1 207 ? -6.147 -21.359 16.621 1.00 92.75 207 ARG A C 1
ATOM 1620 O O . ARG A 1 207 ? -7.118 -22.083 16.429 1.00 92.75 207 ARG A O 1
ATOM 1627 N N . HIS A 1 208 ? -5.660 -20.525 15.709 1.00 93.06 208 HIS A N 1
ATOM 1628 C CA . HIS A 1 208 ? -6.158 -20.395 14.342 1.00 93.06 208 HIS A CA 1
ATOM 1629 C C . HIS A 1 208 ? -5.100 -20.814 13.312 1.00 93.06 208 HIS A C 1
ATOM 1631 O O . HIS A 1 208 ? -5.186 -20.399 12.161 1.00 93.06 208 HIS A O 1
ATOM 1637 N N . ASP A 1 209 ? -4.093 -21.588 13.737 1.00 94.62 209 ASP A N 1
ATOM 1638 C CA . ASP A 1 209 ? -3.007 -22.093 12.889 1.00 94.62 209 ASP A CA 1
ATOM 1639 C C . ASP A 1 209 ? -2.277 -20.992 12.090 1.00 94.62 209 ASP A C 1
ATOM 1641 O O . ASP A 1 209 ? -1.774 -21.226 10.990 1.00 94.62 209 ASP A O 1
ATOM 1645 N N . LEU A 1 210 ? -2.200 -19.779 12.655 1.00 94.56 210 LEU A N 1
ATOM 1646 C CA . LEU A 1 210 ? -1.523 -18.645 12.034 1.00 94.56 210 LEU A CA 1
ATOM 1647 C C . LEU A 1 210 ? -0.028 -18.612 12.396 1.00 94.56 210 LEU A C 1
ATOM 1649 O O . LEU A 1 210 ? 0.332 -18.598 13.575 1.00 94.56 210 LEU A O 1
ATOM 1653 N N . ASP A 1 211 ? 0.851 -18.507 11.398 1.00 94.62 211 ASP A N 1
ATOM 1654 C CA . ASP A 1 211 ? 2.303 -18.412 11.569 1.00 94.62 211 ASP A CA 1
ATOM 1655 C C . ASP A 1 211 ? 2.720 -17.004 12.050 1.00 94.62 211 ASP A C 1
ATOM 1657 O O . ASP A 1 211 ? 2.580 -16.017 11.317 1.00 94.62 211 ASP A O 1
ATOM 1661 N N . PRO A 1 212 ? 3.298 -16.864 13.260 1.00 93.81 212 PRO A N 1
ATOM 1662 C CA . PRO A 1 212 ? 3.787 -15.586 13.772 1.00 93.81 212 PRO A CA 1
ATOM 1663 C C . PRO A 1 212 ? 5.020 -15.044 13.034 1.00 93.81 212 PRO A C 1
ATOM 1665 O O . PRO A 1 212 ? 5.459 -13.939 13.357 1.00 93.81 212 PRO A O 1
ATOM 1668 N N . ASN A 1 213 ? 5.603 -15.784 12.090 1.00 94.75 213 ASN A N 1
ATOM 1669 C CA . ASN A 1 213 ? 6.718 -15.329 11.259 1.00 94.75 213 ASN A CA 1
ATOM 1670 C C . ASN A 1 213 ? 6.261 -14.768 9.905 1.00 94.75 213 ASN A C 1
ATOM 1672 O O . ASN A 1 213 ? 7.034 -14.057 9.261 1.00 94.75 213 ASN A O 1
ATOM 1676 N N . GLU A 1 214 ? 5.018 -15.029 9.490 1.00 95.44 214 GLU A N 1
ATOM 1677 C CA . GLU A 1 214 ? 4.465 -14.519 8.236 1.00 95.44 214 GLU A CA 1
ATOM 1678 C C . GLU A 1 214 ? 3.782 -13.153 8.466 1.00 95.44 214 GLU A C 1
ATOM 1680 O O . GLU A 1 214 ? 2.842 -13.054 9.261 1.00 95.44 214 GLU A O 1
ATOM 1685 N N . PRO A 1 215 ? 4.231 -12.067 7.802 1.00 94.94 215 PRO A N 1
ATOM 1686 C CA . PRO A 1 215 ? 3.696 -10.718 8.010 1.00 94.94 215 PRO A CA 1
ATOM 1687 C C . PRO A 1 215 ? 2.176 -10.606 7.849 1.00 94.94 215 PRO A C 1
ATOM 1689 O O . PRO A 1 215 ? 1.509 -10.074 8.739 1.00 94.94 215 PRO A O 1
ATOM 1692 N N . ASP A 1 216 ? 1.628 -11.167 6.770 1.00 94.31 216 ASP A N 1
ATOM 1693 C CA . ASP A 1 216 ? 0.195 -11.111 6.470 1.00 94.31 216 ASP A CA 1
ATOM 1694 C C . ASP A 1 216 ? -0.624 -11.806 7.564 1.00 94.31 216 ASP A C 1
ATOM 1696 O O . ASP A 1 216 ? -1.623 -11.273 8.052 1.00 94.31 216 ASP A O 1
ATOM 1700 N N . GLN A 1 217 ? -0.150 -12.956 8.042 1.00 96.69 217 GLN A N 1
ATOM 1701 C CA . GLN A 1 217 ? -0.807 -13.693 9.117 1.00 96.69 217 GLN A CA 1
ATOM 1702 C C . GLN A 1 217 ? -0.726 -12.956 10.460 1.00 96.69 217 GLN A C 1
ATOM 1704 O O . GLN A 1 217 ? -1.683 -12.983 11.234 1.00 96.69 217 GLN A O 1
ATOM 1709 N N . ARG A 1 218 ? 0.351 -12.205 10.730 1.00 97.62 218 ARG A N 1
ATOM 1710 C CA . ARG A 1 218 ? 0.431 -11.321 11.911 1.00 97.62 218 ARG A CA 1
ATOM 1711 C C . ARG A 1 218 ? -0.562 -10.164 11.847 1.00 97.62 218 ARG A C 1
ATOM 1713 O O . ARG A 1 218 ? -1.090 -9.764 12.887 1.00 97.62 218 ARG A O 1
ATOM 1720 N N . ILE A 1 219 ? -0.834 -9.624 10.657 1.00 97.88 219 ILE A N 1
ATOM 1721 C CA . ILE A 1 219 ? -1.877 -8.606 10.466 1.00 97.88 219 ILE A CA 1
ATOM 1722 C C . ILE A 1 219 ? -3.239 -9.195 10.851 1.00 97.88 219 ILE A C 1
ATOM 1724 O O . ILE A 1 219 ? -3.947 -8.613 11.678 1.00 97.88 219 ILE A O 1
ATOM 1728 N N . ILE A 1 220 ? -3.563 -10.384 10.332 1.00 97.75 220 ILE A N 1
ATOM 1729 C CA . ILE A 1 220 ? -4.799 -11.100 10.677 1.00 97.75 220 ILE A CA 1
ATOM 1730 C C . ILE A 1 220 ? -4.855 -11.424 12.173 1.00 97.75 220 ILE A C 1
ATOM 1732 O O . ILE A 1 220 ? -5.871 -11.156 12.812 1.00 97.75 220 ILE A O 1
ATOM 1736 N N . GLY A 1 221 ? -3.759 -11.897 12.765 1.00 97.19 221 GLY A N 1
ATOM 1737 C CA . GLY A 1 221 ? -3.663 -12.190 14.195 1.00 97.19 221 GLY A CA 1
ATOM 1738 C C . GLY A 1 221 ? -3.926 -10.972 15.089 1.00 97.19 221 GLY A C 1
ATOM 1739 O O . GLY A 1 221 ? -4.561 -11.095 16.137 1.00 97.19 221 GLY A O 1
ATOM 1740 N N . ALA A 1 222 ? -3.495 -9.777 14.675 1.00 97.88 222 ALA A N 1
ATOM 1741 C CA . ALA A 1 222 ? -3.789 -8.531 15.385 1.00 97.88 222 ALA A CA 1
ATOM 1742 C C . ALA A 1 222 ? -5.274 -8.155 15.321 1.00 97.88 222 ALA A C 1
ATOM 1744 O O . ALA A 1 222 ? -5.850 -7.718 16.320 1.00 97.88 222 ALA A O 1
ATOM 1745 N N . TYR A 1 223 ? -5.910 -8.354 14.169 1.00 97.62 223 TYR A N 1
ATOM 1746 C CA . TYR A 1 223 ? -7.340 -8.105 14.012 1.00 97.62 223 TYR A CA 1
ATOM 1747 C C . TYR A 1 223 ? -8.197 -9.135 14.736 1.00 97.62 223 TYR A C 1
ATOM 1749 O O . TYR A 1 223 ? -9.155 -8.767 15.411 1.00 97.62 223 TYR A O 1
ATOM 1757 N N . LEU A 1 224 ? -7.819 -10.407 14.692 1.00 95.94 224 LEU A N 1
ATOM 1758 C CA . LEU A 1 224 ? -8.477 -11.458 15.453 1.00 95.94 224 LEU A CA 1
ATOM 1759 C C . LEU A 1 224 ? -8.425 -11.175 16.960 1.00 95.94 224 LEU A C 1
ATOM 1761 O O . LEU A 1 224 ? -9.445 -11.264 17.644 1.00 95.94 224 LEU A O 1
ATOM 1765 N N . ALA A 1 225 ? -7.261 -10.764 17.472 1.00 95.12 225 ALA A N 1
ATOM 1766 C CA . ALA A 1 225 ? -7.115 -10.377 18.870 1.00 95.12 225 ALA A CA 1
ATOM 1767 C C . ALA A 1 225 ? -8.056 -9.219 19.245 1.00 95.12 225 ALA A C 1
ATOM 1769 O O . ALA A 1 225 ? -8.693 -9.257 20.297 1.00 95.12 225 ALA A O 1
ATOM 1770 N N . GLU A 1 226 ? -8.188 -8.212 18.379 1.00 95.44 226 GLU A N 1
ATOM 1771 C CA . GLU A 1 226 ? -9.083 -7.075 18.609 1.00 95.44 226 GLU A CA 1
ATOM 1772 C C . GLU A 1 226 ? -10.568 -7.458 18.540 1.00 95.44 226 GLU A C 1
ATOM 1774 O O . GLU A 1 226 ? -11.357 -7.036 19.393 1.00 95.44 226 GLU A O 1
ATOM 1779 N N . LYS A 1 227 ? -10.945 -8.300 17.572 1.00 94.94 227 LYS A N 1
ATOM 1780 C CA . LYS A 1 227 ? -12.290 -8.875 17.453 1.00 94.94 227 LYS A CA 1
ATOM 1781 C C . LYS A 1 227 ? -12.669 -9.608 18.744 1.00 94.94 227 LYS A C 1
ATOM 1783 O O . LYS A 1 227 ? -13.703 -9.320 19.341 1.00 94.94 227 LYS A O 1
ATOM 1788 N N . ASN A 1 228 ? -11.788 -10.478 19.235 1.00 93.00 228 ASN A N 1
ATOM 1789 C CA . ASN A 1 228 ? -12.037 -11.277 20.438 1.00 93.00 228 ASN A CA 1
ATOM 1790 C C . ASN A 1 228 ? -12.052 -10.424 21.714 1.00 93.00 228 ASN A C 1
ATOM 1792 O O . ASN A 1 228 ? -12.846 -10.677 22.615 1.00 93.00 228 ASN A O 1
ATOM 1796 N N . ARG A 1 229 ? -11.218 -9.378 21.787 1.00 91.75 229 ARG A N 1
ATOM 1797 C CA . ARG A 1 229 ? -11.173 -8.448 22.927 1.00 91.75 229 ARG A CA 1
ATOM 1798 C C . ARG A 1 229 ? -12.443 -7.608 23.055 1.00 91.75 229 ARG A C 1
ATOM 1800 O O . ARG A 1 229 ? -12.856 -7.292 24.166 1.00 91.75 229 ARG A O 1
ATOM 1807 N N . THR A 1 230 ? -13.012 -7.182 21.931 1.00 88.44 230 THR A N 1
ATOM 1808 C CA . THR A 1 230 ? -14.194 -6.306 21.911 1.00 88.44 230 THR A CA 1
ATOM 1809 C C . THR A 1 230 ? -15.507 -7.080 21.866 1.00 88.44 230 THR A C 1
ATOM 1811 O O . THR A 1 230 ? -16.546 -6.507 22.181 1.00 88.44 230 THR A O 1
ATOM 1814 N N . GLY A 1 231 ? -15.472 -8.358 21.468 1.00 86.19 231 GLY A N 1
ATOM 1815 C CA . GLY A 1 231 ? -16.668 -9.152 21.180 1.00 86.19 231 GLY A CA 1
ATOM 1816 C C . GLY A 1 231 ? -17.455 -8.642 19.966 1.00 86.19 231 GLY A C 1
ATOM 1817 O O . GLY A 1 231 ? -18.568 -9.101 19.729 1.00 86.19 231 GLY A O 1
ATOM 1818 N N . GLY A 1 232 ? -16.902 -7.675 19.227 1.00 84.94 232 GLY A N 1
ATOM 1819 C CA . GLY A 1 232 ? -17.554 -7.014 18.104 1.00 84.94 232 GLY A CA 1
ATOM 1820 C C . GLY A 1 232 ? -17.232 -7.658 16.759 1.00 84.94 232 GLY A C 1
ATOM 1821 O O . GLY A 1 232 ? -16.371 -8.532 16.635 1.00 84.94 232 GLY A O 1
ATOM 1822 N N . SER A 1 233 ? -17.913 -7.182 15.722 1.00 93.75 233 SER A N 1
ATOM 1823 C CA . SER A 1 233 ? -17.638 -7.574 14.341 1.00 93.75 233 SER A CA 1
ATOM 1824 C C . SER A 1 233 ? -16.439 -6.797 13.796 1.00 93.75 233 SER A C 1
ATOM 1826 O O . SER A 1 233 ? -16.318 -5.592 14.015 1.00 93.75 233 SER A O 1
ATOM 1828 N N . LEU A 1 234 ? -15.550 -7.476 13.067 1.00 96.62 234 LEU A N 1
ATOM 1829 C CA . LEU A 1 234 ? -14.396 -6.853 12.420 1.00 96.62 234 LEU A CA 1
ATOM 1830 C C . LEU A 1 234 ? -14.453 -7.062 10.909 1.00 96.62 234 LEU A C 1
ATOM 1832 O O . LEU A 1 234 ? -14.704 -8.173 10.439 1.00 96.62 234 LEU A O 1
ATOM 1836 N N . LEU A 1 235 ? -14.227 -5.976 10.172 1.00 97.44 235 LEU A N 1
ATOM 1837 C CA . LEU A 1 235 ? -14.167 -5.942 8.718 1.00 97.44 235 LEU A CA 1
ATOM 1838 C C . LEU A 1 235 ? -12.726 -5.694 8.283 1.00 97.44 235 LEU A C 1
ATOM 1840 O O . LEU A 1 235 ? -12.162 -4.635 8.554 1.00 97.44 235 LEU A O 1
ATOM 1844 N N . PHE A 1 236 ? -12.138 -6.662 7.593 1.00 97.69 236 PHE A N 1
ATOM 1845 C CA . PHE A 1 236 ? -10.814 -6.546 7.007 1.00 97.69 236 PHE A CA 1
ATOM 1846 C C . PHE A 1 236 ? -10.905 -6.090 5.550 1.00 97.69 236 PHE A C 1
ATOM 1848 O O . PHE A 1 236 ? -11.534 -6.735 4.709 1.00 97.69 236 PHE A O 1
ATOM 1855 N N . VAL A 1 237 ? -10.263 -4.968 5.247 1.00 96.88 237 VAL A N 1
ATOM 1856 C CA . VAL A 1 237 ? -10.210 -4.368 3.917 1.00 96.88 237 VAL A CA 1
ATOM 1857 C C . VAL A 1 237 ? -8.897 -4.764 3.253 1.00 96.88 237 VAL A C 1
ATOM 1859 O O . VAL A 1 237 ? -7.826 -4.309 3.657 1.00 96.88 237 VAL A O 1
ATOM 1862 N N . SER A 1 238 ? -8.978 -5.584 2.205 1.00 95.75 238 SER A N 1
ATOM 1863 C CA . SER A 1 238 ? -7.807 -6.013 1.432 1.00 95.75 238 SER A CA 1
ATOM 1864 C C . SER A 1 238 ? -8.139 -6.223 -0.046 1.00 95.75 238 SER A C 1
ATOM 1866 O O . SER A 1 238 ? -9.282 -6.488 -0.435 1.00 95.75 238 SER A O 1
ATOM 1868 N N . LYS A 1 239 ? -7.108 -6.104 -0.885 1.00 92.06 239 LYS A N 1
ATOM 1869 C CA . LYS A 1 239 ? -7.130 -6.523 -2.294 1.00 92.06 239 LYS A CA 1
ATOM 1870 C C . LYS A 1 239 ? -6.467 -7.881 -2.494 1.00 92.06 239 LYS A C 1
ATOM 1872 O O . LYS A 1 239 ? -6.808 -8.578 -3.451 1.00 92.06 239 LYS A O 1
ATOM 1877 N N . ASP A 1 240 ? -5.534 -8.245 -1.620 1.00 92.81 240 ASP A N 1
ATOM 1878 C CA . ASP A 1 240 ? -4.725 -9.438 -1.791 1.00 92.81 240 ASP A CA 1
ATOM 1879 C C . ASP A 1 240 ? -5.548 -10.710 -1.560 1.00 92.81 240 ASP A C 1
ATOM 1881 O O . ASP A 1 240 ? -6.364 -10.806 -0.644 1.00 92.81 240 ASP A O 1
ATOM 1885 N N . ARG A 1 241 ? -5.377 -11.702 -2.435 1.00 92.38 241 ARG A N 1
ATOM 1886 C CA . ARG A 1 241 ? -6.147 -12.947 -2.346 1.00 92.38 241 ARG A CA 1
ATOM 1887 C C . ARG A 1 241 ? -5.702 -13.796 -1.158 1.00 92.38 241 ARG A C 1
ATOM 1889 O O . ARG A 1 241 ? -6.575 -14.401 -0.541 1.00 92.38 241 ARG A O 1
ATOM 1896 N N . GLY A 1 242 ? -4.405 -13.819 -0.847 1.00 93.12 242 GLY A N 1
ATOM 1897 C CA . GLY A 1 242 ? -3.843 -14.586 0.264 1.00 93.12 242 GLY A CA 1
ATOM 1898 C C . GLY A 1 242 ? -4.339 -14.064 1.607 1.00 93.12 242 GLY A C 1
ATOM 1899 O O . GLY A 1 242 ? -5.010 -14.789 2.340 1.00 93.12 242 GLY A O 1
ATOM 1900 N N . ALA A 1 243 ? -4.152 -12.769 1.868 1.00 93.94 243 ALA A N 1
ATOM 1901 C CA . 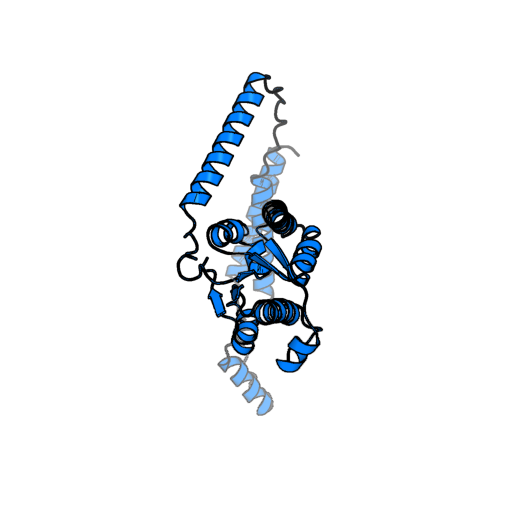ALA A 1 243 ? -4.613 -12.122 3.096 1.00 93.94 243 ALA A CA 1
ATOM 1902 C C . ALA A 1 243 ? -6.128 -12.296 3.325 1.00 93.94 243 ALA A C 1
ATOM 1904 O O . ALA A 1 243 ? -6.578 -12.538 4.446 1.00 93.94 243 ALA A O 1
ATOM 1905 N N . LYS A 1 244 ? -6.937 -12.238 2.255 1.00 95.31 244 LYS A N 1
ATOM 1906 C CA . LYS A 1 244 ? -8.388 -12.490 2.329 1.00 95.31 244 LYS A CA 1
ATOM 1907 C C . LYS A 1 244 ? -8.737 -13.935 2.692 1.00 95.31 244 LYS A C 1
ATOM 1909 O O . LYS A 1 244 ? -9.776 -14.142 3.317 1.00 95.31 244 LYS A O 1
ATOM 1914 N N . LEU A 1 245 ? -7.939 -14.920 2.275 1.00 95.50 245 LEU A N 1
ATOM 1915 C CA . LEU A 1 245 ? -8.158 -16.322 2.644 1.00 95.50 245 LEU A CA 1
ATOM 1916 C C . LEU A 1 245 ? -7.907 -16.521 4.138 1.00 95.50 245 LEU A C 1
ATOM 1918 O O . LEU A 1 245 ? -8.811 -16.995 4.818 1.00 95.50 245 LEU A O 1
ATOM 1922 N N . TYR A 1 246 ? -6.769 -16.048 4.654 1.00 95.19 246 TYR A N 1
ATOM 1923 C CA . TYR A 1 246 ? -6.460 -16.119 6.086 1.00 95.19 246 TYR A CA 1
ATOM 1924 C C . TYR A 1 246 ? -7.507 -15.401 6.946 1.00 95.19 246 TYR A C 1
ATOM 1926 O O . TYR A 1 246 ? -7.952 -15.929 7.960 1.00 95.19 246 TYR A O 1
ATOM 1934 N N . ALA A 1 247 ? -7.963 -14.216 6.524 1.00 96.00 247 ALA A N 1
ATOM 1935 C CA . ALA A 1 247 ? -9.010 -13.489 7.238 1.00 96.00 247 ALA A CA 1
ATOM 1936 C C . ALA A 1 247 ? -10.317 -14.293 7.324 1.00 96.00 247 ALA A C 1
ATOM 1938 O O . ALA A 1 247 ? -10.909 -14.398 8.397 1.00 96.00 247 ALA A O 1
ATOM 1939 N N . ARG A 1 248 ? -10.768 -14.872 6.205 1.00 95.75 248 ARG A N 1
ATOM 1940 C CA . ARG A 1 248 ? -12.009 -15.660 6.165 1.00 95.75 248 ARG A CA 1
ATOM 1941 C C . ARG A 1 248 ? -11.902 -16.935 6.988 1.00 95.75 248 ARG A C 1
ATOM 1943 O O . ARG A 1 248 ? -12.856 -17.259 7.687 1.00 95.75 248 ARG A O 1
ATOM 1950 N N . ASP A 1 249 ? -10.760 -17.611 6.920 1.00 94.38 249 ASP A N 1
ATOM 1951 C CA . ASP A 1 249 ? -10.480 -18.817 7.699 1.00 94.38 249 ASP A CA 1
ATOM 1952 C C . ASP A 1 249 ? -10.487 -18.525 9.212 1.00 94.38 249 ASP A C 1
ATOM 1954 O O . ASP A 1 249 ? -11.142 -19.214 9.990 1.00 94.38 249 ASP A O 1
ATOM 1958 N N . ALA A 1 250 ? -9.930 -17.379 9.619 1.00 92.75 250 ALA A N 1
ATOM 1959 C CA . ALA A 1 250 ? -10.017 -16.860 10.987 1.00 92.75 250 ALA A CA 1
ATOM 1960 C C . ALA A 1 250 ? -11.408 -16.289 11.369 1.00 92.75 250 ALA A C 1
ATOM 1962 O O . ALA A 1 250 ? -11.589 -15.718 12.451 1.00 92.75 250 ALA A O 1
ATOM 1963 N N . GLY A 1 251 ? -12.411 -16.399 10.491 1.00 93.62 251 GLY A N 1
ATOM 1964 C CA . GLY A 1 251 ? -13.775 -15.924 10.729 1.00 93.62 251 GLY A CA 1
ATOM 1965 C C . GLY A 1 251 ? -13.917 -14.398 10.763 1.00 93.62 251 GLY A C 1
ATOM 1966 O O . GLY A 1 251 ? -14.784 -13.874 11.468 1.00 93.62 251 GLY A O 1
ATOM 1967 N N . ILE A 1 252 ? -13.055 -13.663 10.063 1.00 95.88 252 ILE A N 1
ATOM 1968 C CA . ILE A 1 252 ? -13.115 -12.205 9.908 1.00 95.88 252 ILE A CA 1
ATOM 1969 C C . ILE A 1 252 ? -13.833 -11.861 8.596 1.00 95.88 252 ILE A C 1
ATOM 1971 O O . ILE A 1 252 ? -13.561 -12.444 7.543 1.00 95.88 252 ILE A O 1
ATOM 1975 N N . ALA A 1 253 ? -14.759 -10.897 8.647 1.00 96.00 253 ALA A N 1
ATOM 1976 C CA . ALA A 1 253 ? -15.454 -10.429 7.452 1.00 96.00 253 ALA A CA 1
ATOM 1977 C C . ALA A 1 253 ? -14.488 -9.664 6.543 1.00 96.00 253 ALA A C 1
ATOM 1979 O O . ALA A 1 253 ? -13.606 -8.956 7.020 1.00 96.00 253 ALA A O 1
ATOM 1980 N N . VAL A 1 254 ? -14.670 -9.770 5.228 1.00 96.19 254 VAL A N 1
ATOM 1981 C CA . VAL A 1 254 ? -13.763 -9.164 4.248 1.00 96.19 254 VAL A CA 1
ATOM 1982 C C . VAL A 1 254 ? -14.513 -8.192 3.351 1.00 96.19 254 VAL A C 1
ATOM 1984 O O . VAL A 1 254 ? -15.509 -8.567 2.734 1.00 96.19 254 VAL A O 1
ATOM 1987 N N . TYR A 1 255 ? -13.974 -6.982 3.215 1.00 94.50 255 TYR A N 1
ATOM 1988 C CA . TYR A 1 255 ? -14.370 -6.022 2.191 1.00 94.50 255 TYR A CA 1
ATOM 1989 C C . TYR A 1 255 ? -13.321 -5.985 1.080 1.00 94.50 255 TYR A C 1
ATOM 1991 O O . TYR A 1 255 ? -12.137 -5.733 1.316 1.00 94.50 255 TYR A O 1
ATOM 1999 N N . GLU A 1 256 ? -13.759 -6.231 -0.152 1.00 90.44 256 GLU A N 1
ATOM 2000 C CA . GLU A 1 256 ? -12.891 -6.173 -1.323 1.00 90.44 256 GLU A CA 1
ATOM 2001 C C . GLU A 1 256 ? -12.866 -4.755 -1.890 1.00 90.44 256 GLU A C 1
ATOM 2003 O O . GLU A 1 256 ? -13.836 -4.286 -2.487 1.00 90.44 256 GLU A O 1
ATOM 2008 N N . ALA A 1 257 ? -11.732 -4.077 -1.721 1.00 81.44 257 ALA A N 1
ATOM 2009 C CA . ALA A 1 257 ? -11.532 -2.747 -2.277 1.00 81.44 257 ALA A CA 1
ATOM 2010 C C . ALA A 1 257 ? -11.409 -2.829 -3.810 1.00 81.44 257 ALA A C 1
ATOM 2012 O O . ALA A 1 257 ? -10.359 -3.201 -4.340 1.00 81.44 257 ALA A O 1
ATOM 2013 N N . LYS A 1 258 ? -12.489 -2.493 -4.523 1.00 72.81 258 LYS A N 1
ATOM 2014 C CA . LYS A 1 258 ? -12.511 -2.405 -5.990 1.00 72.81 258 LYS A CA 1
ATOM 2015 C C . LYS A 1 258 ? -11.816 -1.114 -6.436 1.00 72.81 258 LYS A C 1
ATOM 2017 O O . LYS A 1 258 ? -12.121 -0.048 -5.909 1.00 72.81 258 LYS A O 1
ATOM 2022 N N . LEU A 1 259 ? -10.861 -1.242 -7.359 1.00 56.06 259 LEU A N 1
ATOM 2023 C CA . LEU A 1 259 ? -10.226 -0.124 -8.067 1.00 56.06 259 LEU A CA 1
ATOM 2024 C C . LEU A 1 259 ? -11.077 0.304 -9.264 1.00 56.06 259 LEU A C 1
ATOM 2026 O O . LEU A 1 259 ? -11.638 -0.605 -9.917 1.00 56.06 259 LEU A O 1
#

Secondary structure (DSSP, 8-state):
--HHHHHHHHHHHHHHHHHHHHHHHTS-SBPPPP--SSS-HHHHHHHHHHHHTT---B-HHHHHHHHHHHHHHHHHHHHHH-------------HHHHHHHHHHHHHHHHHHHHHHHHHSPPP--GGGTTSEEEE-HHHHHH-THHHHHHHHHSEEEEEHHHHHHHHHHTTSTTTHHHHHHHHHHHHHHHHTT-EEEE---HHHHHHTT--TTSHHHHHHHHHHHHHHHHTS-EEEEE--HHHHHHHHHTT-EEEE---

Radius of gyration: 31.59 Å; chains: 1; bounding box: 54×84×72 Å

Sequence (259 aa):
MGKLIRVALGLVLLYACAVNALQAAKLKPFLEPELVTDGSIMERATSAMKVQLGRKEMNGAFFKKAIFAVIAGAASLIVLSYRKPQPRKRYAPSVRGRSVRNAYRRETEQLRQTQDRFMKPRADFSGYGEYVVGFDTNVLLDMPELMDEAAETNRLVIAKQVVAELEGMKKDAALGQKASKAFYHLDKLQAAGRLSIVRENREQMERHDLDPNEPDQRIIGAYLAEKNRTGGSLLFVSKDRGAKLYARDAGIAVYEAKL

pLDDT: mean 86.5, std 12.99, range [42.78, 98.44]